Protein 6R3Z (pdb70)

Structure (mmCIF, N/CA/C/O backbone):
data_6R3Z
#
_entry.id   6R3Z
#
_cell.length_a   43.570
_cell.length_b   62.690
_cell.length_c   90.540
_cell.angle_alpha   90.00
_cell.angle_beta   90.00
_cell.angle_gamma   90.00
#
_symmetry.space_group_name_H-M   'P 21 21 21'
#
loop_
_entity.id
_entity.type
_entity.pdbx_description
1 polymer 'Probable adhesion protein'
2 non-polymer 'NICKEL (II) ION'
3 non-polymer 1,2-ETHANEDIOL
4 water water
#
loop_
_atom_site.group_PDB
_atom_site.id
_atom_site.type_symbol
_atom_site.label_atom_id
_atom_site.label_alt_id
_atom_site.label_comp_id
_atom_site.label_asy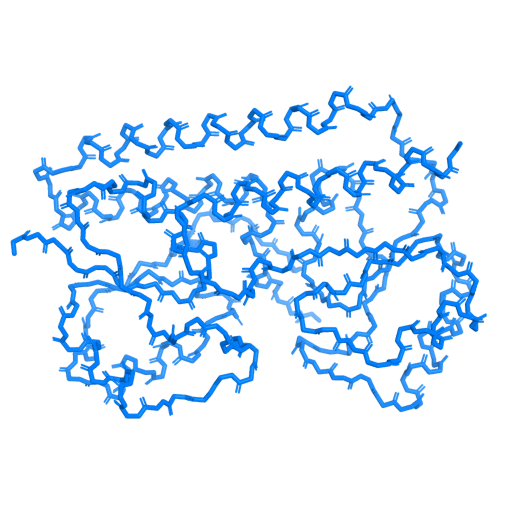m_id
_atom_site.label_entity_id
_atom_site.label_seq_id
_atom_site.pdbx_PDB_ins_code
_atom_site.Cartn_x
_atom_site.Cartn_y
_atom_site.Cartn_z
_atom_site.occupancy
_atom_site.B_iso_or_equiv
_atom_site.auth_seq_id
_atom_site.auth_comp_id
_atom_site.auth_asym_id
_atom_site.auth_atom_id
_atom_site.pdbx_PDB_model_num
ATOM 1 N N . LYS A 1 5 ? -22.766 -31.727 16.710 1.00 47.50 41 LYS A N 1
ATOM 2 C CA . LYS A 1 5 ? -24.167 -31.754 16.268 1.00 46.88 41 LYS A CA 1
ATOM 3 C C . LYS A 1 5 ? -24.673 -30.321 16.148 1.00 46.88 41 LYS A C 1
ATOM 4 O O . LYS A 1 5 ? -25.058 -29.909 15.055 1.00 48.00 41 LYS A O 1
ATOM 10 N N . ARG A 1 6 ? -24.652 -29.556 17.259 1.00 39.02 42 ARG A N 1
ATOM 11 C CA . ARG A 1 6 ? -25.032 -28.138 17.245 1.00 35.68 42 ARG A CA 1
ATOM 12 C C . ARG A 1 6 ? -23.747 -27.424 16.835 1.00 33.99 42 ARG A C 1
ATOM 13 O O . ARG A 1 6 ? -22.718 -27.600 17.504 1.00 32.61 42 ARG A O 1
ATOM 21 N N . LEU A 1 7 ? -23.780 -26.705 15.693 1.00 27.37 43 LEU A N 1
ATOM 22 C CA . LEU A 1 7 ? -22.596 -26.015 15.155 1.00 27.04 43 LEU A CA 1
ATOM 23 C C . LEU A 1 7 ? -21.951 -25.050 16.143 1.00 28.28 43 LEU A C 1
ATOM 24 O O . LEU A 1 7 ? -22.647 -24.304 16.826 1.00 27.49 43 LEU A O 1
ATOM 29 N N . ARG A 1 8 ? -20.618 -25.016 16.167 1.00 25.93 44 ARG A N 1
ATOM 30 C CA . ARG A 1 8 ? -19.870 -24.046 16.963 1.00 24.97 44 ARG A CA 1
ATOM 31 C C . ARG A 1 8 ? -19.190 -23.151 15.927 1.00 26.45 44 ARG A C 1
ATOM 32 O O . ARG A 1 8 ? -18.320 -23.612 15.182 1.00 26.92 44 ARG A O 1
ATOM 40 N N . ILE A 1 9 ? -19.651 -21.903 15.832 1.00 23.07 45 ILE A N 1
ATOM 41 C CA . ILE A 1 9 ? -19.223 -20.911 14.829 1.00 21.90 45 ILE A CA 1
ATOM 42 C C . ILE A 1 9 ? -18.339 -19.810 15.424 1.00 24.87 45 ILE A C 1
ATOM 43 O O . ILE A 1 9 ? -18.793 -19.022 16.258 1.00 25.07 45 ILE A O 1
ATOM 48 N N . GLY A 1 10 ? -17.132 -19.690 14.906 1.00 21.99 46 GLY A N 1
ATOM 49 C CA . GLY A 1 10 ? -16.235 -18.635 15.336 1.00 21.34 46 GLY A CA 1
ATOM 50 C C . GLY A 1 10 ? -16.483 -17.353 14.573 1.00 23.84 46 GLY A C 1
ATOM 51 O O . GLY A 1 10 ? -16.855 -17.384 13.398 1.00 23.92 46 GLY A O 1
ATOM 52 N N . ILE A 1 11 ? -16.336 -16.217 15.260 1.00 20.63 47 ILE A N 1
ATOM 53 C CA . ILE A 1 11 ? -16.453 -14.871 14.704 1.00 20.41 47 ILE A CA 1
ATOM 54 C C . ILE A 1 11 ? -15.225 -14.062 15.110 1.00 23.82 47 ILE A C 1
ATOM 55 O O . ILE A 1 11 ? -14.559 -14.411 16.097 1.00 23.67 47 ILE A O 1
ATOM 60 N N . THR A 1 12 ? -14.965 -12.943 14.413 1.00 21.72 48 THR A N 1
ATOM 61 C CA . THR A 1 12 ? -13.740 -12.182 14.669 1.00 23.01 48 THR A CA 1
ATOM 62 C C . THR A 1 12 ? -13.960 -10.773 15.215 1.00 27.49 48 THR A C 1
ATOM 63 O O . THR A 1 12 ? -13.136 -10.297 16.000 1.00 28.66 48 THR A O 1
ATOM 67 N N . LEU A 1 13 ? -14.964 -10.063 14.693 1.00 23.07 49 LEU A N 1
ATOM 68 C CA . LEU A 1 13 ? -15.278 -8.682 15.061 1.00 21.57 49 LEU A CA 1
ATOM 69 C C . LEU A 1 13 ? -16.725 -8.600 15.547 1.00 23.44 49 LEU A C 1
ATOM 70 O O . LEU A 1 13 ? -17.567 -9.400 15.117 1.00 23.44 49 LEU A O 1
ATOM 75 N N . HIS A 1 14 ? -17.013 -7.611 16.419 1.00 20.59 50 HIS A N 1
ATOM 76 C CA . HIS A 1 14 ? -18.346 -7.408 17.003 1.00 21.02 50 HIS A CA 1
ATOM 77 C C . HIS A 1 14 ? -19.496 -7.469 15.988 1.00 23.04 50 HIS A C 1
ATOM 78 O O . HIS A 1 14 ? -20.464 -8.185 16.256 1.00 22.90 50 HIS A O 1
ATOM 85 N N . PRO A 1 15 ? -19.424 -6.765 14.820 1.00 20.97 51 PRO A N 1
ATOM 86 C CA . PRO A 1 15 ? -20.553 -6.821 13.862 1.00 20.39 51 PRO A CA 1
ATOM 87 C C . PRO A 1 15 ? -20.861 -8.243 13.425 1.00 20.76 51 PRO A C 1
ATOM 88 O O . PRO A 1 15 ? -22.038 -8.567 13.309 1.00 19.99 51 PRO A O 1
ATOM 92 N N . TYR A 1 16 ? -19.813 -9.098 13.252 1.00 18.97 52 TYR A N 1
ATOM 93 C CA . TYR A 1 16 ? -20.021 -10.493 12.834 1.00 19.73 52 TYR A CA 1
ATOM 94 C C . TYR A 1 16 ? -20.690 -11.315 13.922 1.00 22.69 52 TYR A C 1
ATOM 95 O O . TYR A 1 16 ? -21.519 -12.160 13.594 1.00 19.47 52 TYR A O 1
ATOM 104 N N . TYR A 1 17 ? -20.409 -11.011 15.205 1.00 21.08 53 TYR A N 1
ATOM 105 C CA . TYR A 1 17 ? -21.122 -11.669 16.311 1.00 20.90 53 TYR A CA 1
ATOM 106 C C . TYR A 1 17 ? -22.630 -11.337 16.15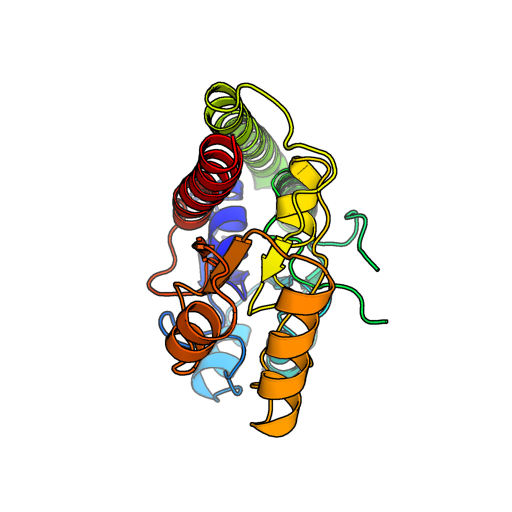2 1.00 22.77 53 TYR A C 1
ATOM 107 O O . TYR A 1 17 ? -23.482 -12.237 16.225 1.00 21.93 53 TYR A O 1
ATOM 116 N N . SER A 1 18 ? -22.953 -10.054 15.901 1.00 18.90 54 SER A N 1
ATOM 117 C CA . SER A 1 18 ? -24.353 -9.623 15.712 1.00 19.35 54 SER A CA 1
ATOM 118 C C . SER A 1 18 ? -25.013 -10.313 14.514 1.00 22.13 54 SER A C 1
ATOM 119 O O . SER A 1 18 ? -26.130 -10.840 14.650 1.00 21.61 54 SER A O 1
ATOM 122 N N . TYR A 1 19 ? -24.302 -10.390 13.369 1.00 19.49 55 TYR A N 1
ATOM 123 C CA . TYR A 1 19 ? -24.852 -11.045 12.179 1.00 19.28 55 TYR A CA 1
ATOM 124 C C . TYR A 1 19 ? -25.152 -12.511 12.492 1.00 21.86 55 TYR A C 1
ATOM 125 O O . TYR A 1 19 ? -26.275 -12.942 12.297 1.00 21.34 55 TYR A O 1
ATOM 134 N N . VAL A 1 20 ? -24.132 -13.282 12.953 1.00 19.17 56 VAL A N 1
ATOM 135 C CA . VAL A 1 20 ? -24.289 -14.728 13.159 1.00 19.42 56 VAL A CA 1
ATOM 136 C C . VAL A 1 20 ? -25.368 -15.038 14.225 1.00 24.07 56 VAL A C 1
ATOM 137 O O . VAL A 1 20 ? -26.231 -15.886 13.971 1.00 23.58 56 VAL A O 1
ATOM 141 N N . SER A 1 21 ? -25.361 -14.323 15.372 1.00 21.97 57 SER A N 1
ATOM 142 C CA . SER A 1 21 ? -26.373 -14.535 16.432 1.00 21.83 57 SER A CA 1
ATOM 143 C C . SER A 1 21 ? -27.805 -14.341 15.884 1.00 24.05 57 SER A C 1
ATOM 144 O O . SER A 1 21 ? -28.690 -15.142 16.173 1.00 24.68 57 SER A O 1
ATOM 147 N N . ASN A 1 22 ? -28.018 -13.290 15.072 1.00 20.65 58 ASN A N 1
ATOM 148 C CA . ASN A 1 22 ? -29.345 -13.041 14.488 1.00 20.97 58 ASN A CA 1
ATOM 149 C C . ASN A 1 22 ? -29.735 -14.098 13.458 1.00 24.20 58 ASN A C 1
ATOM 150 O O . ASN A 1 22 ? -30.910 -14.458 13.380 1.00 24.42 58 ASN A O 1
ATOM 155 N N . ILE A 1 23 ? -28.749 -14.631 12.716 1.00 19.51 59 ILE A N 1
ATOM 156 C CA . ILE A 1 23 ? -28.987 -15.686 11.738 1.00 19.23 59 ILE A CA 1
ATOM 157 C C . ILE A 1 23 ? -29.342 -17.034 12.441 1.00 24.07 59 ILE A C 1
ATOM 158 O O . ILE A 1 23 ? -30.278 -17.690 12.022 1.00 23.66 59 ILE A O 1
ATOM 163 N N . VAL A 1 24 ? -28.535 -17.473 13.414 1.00 21.89 60 VAL A N 1
ATOM 164 C CA . VAL A 1 24 ? -28.702 -18.805 14.020 1.00 22.10 60 VAL A CA 1
ATOM 165 C C . VAL A 1 24 ? -29.667 -18.874 15.202 1.00 26.86 60 VAL A C 1
ATOM 166 O O . VAL A 1 24 ? -30.197 -19.955 15.487 1.00 26.43 60 VAL A O 1
ATOM 170 N N . GLY A 1 25 ? -29.819 -17.766 15.931 1.00 25.28 61 GLY A N 1
ATOM 171 C CA . GLY A 1 25 ? -30.628 -17.757 17.143 1.00 25.82 61 GLY A CA 1
ATOM 172 C C . GLY A 1 25 ? -30.083 -18.778 18.133 1.00 30.12 61 GLY A C 1
ATOM 173 O O . GLY A 1 25 ? -28.866 -18.886 18.317 1.00 28.35 61 GLY A O 1
ATOM 174 N N . ASP A 1 26 ? -30.961 -19.614 18.686 1.00 28.08 62 ASP A N 1
ATOM 175 C CA . ASP A 1 26 ? -30.516 -20.644 19.628 1.00 28.14 62 ASP A CA 1
ATOM 176 C C . ASP A 1 26 ? -30.171 -21.993 18.952 1.00 29.28 62 ASP A C 1
ATOM 177 O O . ASP A 1 26 ? -29.955 -22.977 19.656 1.00 28.93 62 ASP A O 1
ATOM 182 N N . LYS A 1 27 ? -30.094 -22.040 17.596 1.00 25.19 63 LYS A N 1
ATOM 183 C CA . LYS A 1 27 ? -29.835 -23.305 16.883 1.00 25.30 63 LYS A CA 1
ATOM 184 C C . LYS A 1 27 ? -28.345 -23.668 16.774 1.00 29.10 63 LYS A C 1
ATOM 185 O O . LYS A 1 27 ? -28.007 -24.801 16.411 1.00 29.74 63 LYS A O 1
ATOM 191 N N . ALA A 1 28 ? -27.463 -22.713 17.084 1.00 24.81 64 ALA A N 1
ATOM 192 C CA . ALA A 1 28 ? -26.007 -22.902 17.017 1.00 24.56 64 ALA A CA 1
ATOM 193 C C . ALA A 1 28 ? -25.348 -22.054 18.098 1.00 27.67 64 ALA A C 1
ATOM 194 O O . ALA A 1 28 ? -26.018 -21.199 18.691 1.00 28.47 64 ALA A O 1
ATOM 196 N N . GLU A 1 29 ? -24.051 -22.282 18.361 1.00 23.02 65 GLU A N 1
ATOM 197 C CA . GLU A 1 29 ? -23.293 -21.491 19.337 1.00 22.60 65 GLU A CA 1
ATOM 198 C C . GLU A 1 29 ? -22.378 -20.500 18.570 1.00 26.28 65 GLU A C 1
ATOM 199 O O . GLU A 1 29 ? -21.741 -20.879 17.570 1.00 26.32 65 GLU A O 1
ATOM 205 N N . VAL A 1 30 ? -22.304 -19.244 19.041 1.00 21.67 66 VAL A N 1
ATOM 206 C CA . VAL A 1 30 ? -21.473 -18.209 18.399 1.00 22.63 66 VAL A CA 1
ATOM 207 C C . VAL A 1 30 ? -20.303 -17.948 19.343 1.00 27.28 66 VAL A C 1
ATOM 208 O O . VAL A 1 30 ? -20.520 -17.573 20.500 1.00 26.11 66 VAL A O 1
ATOM 212 N N . VAL A 1 31 ? -19.065 -18.165 18.857 1.00 23.25 67 VAL A N 1
ATOM 213 C CA . VAL A 1 31 ? -17.869 -18.100 19.693 1.00 23.53 67 VAL A CA 1
ATOM 214 C C . VAL A 1 31 ? -16.897 -17.021 19.221 1.00 25.96 67 VAL A C 1
ATOM 215 O O . VAL A 1 31 ? -16.261 -17.212 18.190 1.00 26.05 67 VAL A O 1
ATOM 219 N N . PRO A 1 32 ? -16.693 -15.919 19.981 1.00 25.20 68 PRO A N 1
ATOM 220 C CA . PRO A 1 32 ? -15.697 -14.916 19.563 1.00 24.42 68 PRO A CA 1
ATOM 221 C C . PRO A 1 32 ? -14.290 -15.501 19.654 1.00 28.47 68 PRO A C 1
ATOM 222 O O . PRO A 1 32 ? -13.978 -16.231 20.609 1.00 27.86 68 PRO A O 1
ATOM 226 N N . LEU A 1 33 ? -13.470 -15.222 18.632 1.00 24.55 69 LEU A N 1
ATOM 227 C CA . LEU A 1 33 ? -12.095 -15.716 18.584 1.00 25.76 69 LEU A CA 1
ATOM 228 C C . LEU A 1 33 ? -11.210 -14.965 19.549 1.00 29.49 69 LEU A C 1
ATOM 229 O O . LEU A 1 33 ? -10.199 -15.511 20.015 1.00 29.31 69 LEU A O 1
ATOM 234 N N . ILE A 1 34 ? -11.544 -13.697 19.799 1.00 26.48 70 ILE A N 1
ATOM 235 C CA . ILE A 1 34 ? -10.748 -12.855 20.707 1.00 28.13 70 ILE A CA 1
ATOM 236 C C . ILE A 1 34 ? -11.653 -12.255 21.801 1.00 32.43 70 ILE A C 1
ATOM 237 O O . ILE A 1 34 ? -12.836 -12.009 21.533 1.00 29.26 70 ILE A O 1
ATOM 242 N N . PRO A 1 35 ? -11.139 -12.024 23.029 1.00 31.72 71 PRO A N 1
ATOM 243 C CA . PRO A 1 35 ? -12.010 -11.493 24.097 1.00 31.27 71 PRO A CA 1
ATOM 244 C C . PRO A 1 35 ? -12.529 -10.081 23.824 1.00 34.11 71 PRO A C 1
ATOM 245 O O . PRO A 1 35 ? -11.956 -9.327 23.030 1.00 31.79 71 PRO A O 1
ATOM 249 N N . ALA A 1 36 ? -13.642 -9.741 24.483 1.00 32.02 72 ALA A N 1
ATOM 250 C CA . ALA A 1 36 ? -14.239 -8.418 24.418 1.00 33.29 72 ALA A CA 1
ATOM 251 C C . ALA A 1 36 ? -13.287 -7.442 25.154 1.00 38.67 72 ALA A C 1
ATOM 252 O O . ALA A 1 36 ? -12.569 -7.846 26.074 1.00 38.78 72 ALA A O 1
ATOM 254 N N . GLY A 1 37 ? -13.273 -6.192 24.725 1.00 36.29 73 GLY A N 1
ATOM 255 C CA . GLY A 1 37 ? -12.423 -5.175 25.336 1.00 36.54 73 GLY A CA 1
ATOM 256 C C . GLY A 1 37 ? -11.094 -4.963 24.635 1.00 40.80 73 GLY A C 1
ATOM 257 O O . GLY A 1 37 ? -10.485 -3.902 24.789 1.00 41.88 73 GLY A O 1
ATOM 258 N N . PHE A 1 38 ? -10.640 -5.957 23.844 1.00 35.47 74 PHE A N 1
ATOM 259 C CA . PHE A 1 38 ? -9.396 -5.840 23.084 1.00 35.31 74 PHE A CA 1
ATOM 260 C C . PHE A 1 38 ? -9.654 -5.082 21.778 1.00 35.03 74 PHE A C 1
ATOM 261 O O . PHE A 1 38 ? -10.656 -5.347 21.105 1.00 33.62 74 PHE A O 1
ATOM 269 N N . ASN A 1 39 ? -8.754 -4.143 21.428 1.00 29.60 75 ASN A N 1
ATOM 270 C CA . ASN A 1 39 ? -8.833 -3.394 20.171 1.00 27.99 75 ASN A CA 1
ATOM 271 C C . ASN A 1 39 ? -8.400 -4.360 19.069 1.00 29.40 75 ASN A C 1
ATOM 272 O O . ASN A 1 39 ? -7.267 -4.860 19.095 1.00 28.22 75 ASN A O 1
ATOM 277 N N . PRO A 1 40 ? -9.303 -4.697 18.127 1.00 26.08 76 PRO A N 1
ATOM 278 C CA . PRO A 1 40 ? -8.919 -5.644 17.059 1.00 25.16 76 PRO A CA 1
ATOM 279 C C . PRO A 1 40 ? -7.783 -5.137 16.160 1.00 29.01 76 PRO A C 1
ATOM 280 O O . PRO A 1 40 ? -7.108 -5.949 15.519 1.00 28.75 76 PRO A O 1
ATOM 284 N N . HIS A 1 41 ? -7.551 -3.804 16.134 1.00 24.71 77 HIS A N 1
ATOM 285 C CA . HIS A 1 41 ? -6.464 -3.193 15.361 1.00 24.52 77 HIS A CA 1
ATOM 286 C C . HIS A 1 41 ? -5.086 -3.501 15.963 1.00 29.86 77 HIS A C 1
ATOM 287 O O . HIS A 1 41 ? -4.099 -3.512 15.237 1.00 29.88 77 HIS A O 1
ATOM 294 N N . ALA A 1 42 ? -5.025 -3.719 17.282 1.00 27.72 78 ALA A N 1
ATOM 295 C CA . ALA A 1 42 ? -3.779 -3.957 18.010 1.00 28.75 78 ALA A CA 1
ATOM 296 C C . ALA A 1 42 ? -3.600 -5.398 18.538 1.00 32.81 78 ALA A C 1
ATOM 297 O O . ALA A 1 42 ? -2.507 -5.753 18.991 1.00 33.27 78 ALA A O 1
ATOM 299 N N . TYR A 1 43 ? -4.645 -6.224 18.453 1.00 30.01 79 TYR A N 1
ATOM 300 C CA . TYR A 1 43 ? -4.635 -7.602 18.937 1.00 30.51 79 TYR A CA 1
ATOM 301 C C . TYR A 1 43 ? -3.568 -8.480 18.302 1.00 36.78 79 TYR A C 1
ATOM 302 O O . TYR A 1 43 ? -3.486 -8.591 17.072 1.00 36.32 79 TYR A O 1
ATOM 311 N N . GLU A 1 44 ? -2.799 -9.154 19.160 1.00 36.41 80 GLU A N 1
ATOM 312 C CA . GLU A 1 44 ? -1.779 -10.115 18.762 1.00 37.19 80 GLU A CA 1
ATOM 313 C C . GLU A 1 44 ? -2.217 -11.517 19.213 1.00 40.11 80 GLU A C 1
ATOM 314 O O . GLU A 1 44 ? -2.568 -11.682 20.389 1.00 39.06 80 GLU A O 1
ATOM 320 N N . PRO A 1 45 ? -2.217 -12.533 18.303 1.00 37.04 81 PRO A N 1
ATOM 321 C CA . PRO A 1 45 ? -2.629 -13.899 18.714 1.00 36.62 81 PRO A CA 1
ATOM 322 C C . PRO A 1 45 ? -2.020 -14.410 20.028 1.00 38.32 81 PRO A C 1
ATOM 323 O O . PRO A 1 45 ? -0.812 -14.314 20.231 1.00 37.59 81 PRO A O 1
ATOM 327 N N . ARG A 1 46 ? -2.885 -14.901 20.929 1.00 34.04 82 ARG A N 1
ATOM 328 C CA . ARG A 1 46 ? -2.547 -15.496 22.227 1.00 34.05 82 ARG A CA 1
ATOM 329 C C . ARG A 1 46 ? -2.803 -16.999 22.128 1.00 34.69 82 ARG A C 1
ATOM 330 O O . ARG A 1 46 ? -3.793 -17.402 21.496 1.00 32.63 82 ARG A O 1
ATOM 338 N N . ALA A 1 47 ? -1.961 -17.823 22.800 1.00 29.84 83 ALA A N 1
ATOM 339 C CA . ALA A 1 47 ? -2.097 -19.286 22.815 1.00 29.34 83 ALA A CA 1
ATOM 340 C C . ALA A 1 47 ? -3.506 -19.701 23.271 1.00 32.28 83 ALA A C 1
ATOM 341 O O . ALA A 1 47 ? -4.111 -20.570 22.651 1.00 30.13 83 ALA A O 1
ATOM 343 N N . GLU A 1 48 ? -4.059 -18.998 24.292 1.00 29.86 84 GLU A N 1
ATOM 344 C CA . GLU A 1 48 ? -5.377 -19.241 24.884 1.00 30.27 84 GLU A CA 1
ATOM 345 C C . GLU A 1 48 ? -6.487 -19.151 23.815 1.00 33.01 84 GLU A C 1
ATOM 346 O O . GLU A 1 48 ? -7.424 -19.967 23.798 1.00 34.52 84 GLU A O 1
ATOM 352 N N . ASP A 1 49 ? -6.353 -18.181 22.908 1.00 28.32 85 ASP A N 1
ATOM 353 C CA . ASP A 1 49 ? -7.340 -17.944 21.848 1.00 26.93 85 ASP A CA 1
ATOM 354 C C . ASP A 1 49 ? -7.188 -18.901 20.679 1.00 30.55 85 ASP A C 1
ATOM 355 O O . ASP A 1 49 ? -8.193 -19.365 20.139 1.00 29.24 85 ASP A O 1
ATOM 360 N N . ILE A 1 50 ? -5.938 -19.243 20.320 1.00 28.63 86 ILE A N 1
ATOM 361 C CA . ILE A 1 50 ? -5.650 -20.218 19.264 1.00 28.34 86 ILE A CA 1
ATOM 362 C C . ILE A 1 50 ? -6.208 -21.592 19.669 1.00 32.30 86 ILE A C 1
ATOM 363 O O . ILE A 1 50 ? -6.795 -22.283 18.828 1.00 31.01 86 ILE A O 1
ATOM 368 N N . LYS A 1 51 ? -6.076 -21.953 20.973 1.00 30.71 87 LYS A N 1
ATOM 369 C CA . LYS A 1 51 ? -6.573 -23.227 21.519 1.00 31.34 87 LYS A CA 1
ATOM 370 C C . LYS A 1 51 ? -8.071 -23.395 21.246 1.00 33.75 87 LYS A C 1
ATOM 371 O O . LYS A 1 51 ? -8.494 -24.489 20.883 1.00 33.65 87 LYS A O 1
ATOM 377 N N . ARG A 1 52 ? -8.848 -22.301 21.392 1.00 30.80 88 ARG A N 1
ATOM 378 C CA . ARG A 1 52 ? -10.313 -22.264 21.216 1.00 30.78 88 ARG A CA 1
ATOM 379 C C . ARG A 1 52 ? -10.802 -22.707 19.840 1.00 33.14 88 ARG A C 1
ATOM 380 O O . ARG A 1 52 ? -11.887 -23.291 19.731 1.00 33.02 88 ARG A O 1
ATOM 388 N N . ILE A 1 53 ? -10.002 -22.437 18.795 1.00 29.37 89 ILE A N 1
ATOM 389 C CA . ILE A 1 53 ? -10.326 -22.792 17.405 1.00 28.33 89 ILE A CA 1
ATOM 390 C C . ILE A 1 53 ? -10.528 -24.316 17.252 1.00 32.99 89 ILE A C 1
ATOM 391 O O . ILE A 1 53 ? -11.425 -24.736 16.522 1.00 33.20 89 ILE A O 1
ATOM 396 N N . GLY A 1 54 ? -9.755 -25.108 17.998 1.00 31.33 90 GLY A N 1
ATOM 397 C CA . GLY A 1 54 ? -9.868 -26.566 18.012 1.00 31.89 90 GLY A CA 1
ATOM 398 C C . GLY A 1 54 ? -11.233 -27.115 18.403 1.00 34.94 90 GLY A C 1
ATOM 399 O O . GLY A 1 54 ? -11.531 -28.265 18.088 1.00 35.37 90 GLY A O 1
ATOM 400 N N . THR A 1 55 ? -12.093 -26.290 19.056 1.00 29.81 91 THR A N 1
ATOM 401 C CA . THR A 1 55 ? -13.439 -26.697 19.485 1.00 29.13 91 THR A CA 1
ATOM 402 C C . THR A 1 55 ? -14.546 -26.217 18.500 1.00 32.09 91 THR A C 1
ATOM 403 O O . THR A 1 55 ? -15.732 -26.485 18.725 1.00 29.97 91 THR A O 1
ATOM 407 N N . LEU A 1 56 ? -14.155 -25.521 17.422 1.00 28.05 92 LEU A N 1
ATOM 408 C CA . LEU A 1 56 ? -15.091 -24.955 16.438 1.00 27.58 92 LEU A CA 1
ATOM 409 C C . LEU A 1 56 ? -15.316 -25.823 15.213 1.00 31.32 92 LEU A C 1
ATOM 410 O O . LEU A 1 56 ? -14.488 -26.677 14.901 1.00 32.10 92 LEU A O 1
ATOM 415 N N . ASP A 1 57 ? -16.443 -25.579 14.503 1.00 27.02 93 ASP A N 1
ATOM 416 C CA . ASP A 1 57 ? -16.799 -26.279 13.273 1.00 26.14 93 ASP A CA 1
ATOM 417 C C . ASP A 1 57 ? -16.572 -25.427 12.035 1.00 27.13 93 ASP A C 1
ATOM 418 O O . ASP A 1 57 ? -16.500 -25.966 10.929 1.00 26.06 93 ASP A O 1
ATOM 423 N N . VAL A 1 58 ? -16.572 -24.098 12.207 1.00 24.31 94 VAL A N 1
ATOM 424 C CA . VAL A 1 58 ? -16.451 -23.119 11.123 1.00 24.02 94 VAL A CA 1
ATOM 425 C C . VAL A 1 58 ? -16.078 -21.761 11.689 1.00 26.99 94 VAL A C 1
ATOM 426 O O . VAL A 1 58 ? -16.469 -21.441 12.823 1.00 27.63 94 VAL A O 1
ATOM 430 N N . VAL A 1 59 ? -15.333 -20.958 10.903 1.00 21.63 95 VAL A N 1
ATOM 431 C CA . VAL A 1 59 ? -15.012 -19.584 11.293 1.00 21.76 95 VAL A CA 1
ATOM 432 C C . VAL A 1 59 ? -15.538 -18.638 10.199 1.00 23.28 95 VAL A C 1
ATOM 433 O O . VAL A 1 59 ? -15.224 -18.828 9.028 1.00 23.19 95 VAL A O 1
ATOM 437 N N . VAL A 1 60 ? -16.309 -17.619 10.598 1.00 20.29 96 VAL A N 1
ATOM 438 C CA . VAL A 1 60 ? -16.805 -16.570 9.717 1.00 19.67 96 VAL A CA 1
ATOM 439 C C . VAL A 1 60 ? -15.729 -15.471 9.702 1.00 25.94 96 VAL A C 1
ATOM 440 O O . VAL A 1 60 ? -15.290 -15.017 10.769 1.00 25.57 96 VAL A O 1
ATOM 444 N N . LEU A 1 61 ? -15.309 -15.064 8.495 1.00 23.54 97 LEU A N 1
ATOM 445 C CA . LEU A 1 61 ? -14.269 -14.046 8.320 1.00 23.56 97 LEU A CA 1
ATOM 446 C C . LEU A 1 61 ? -14.734 -12.836 7.527 1.00 25.55 97 LEU A C 1
ATOM 447 O O . LEU A 1 61 ? -15.490 -12.957 6.560 1.00 23.24 97 LEU A O 1
ATOM 452 N N . ASN A 1 62 ? -14.211 -11.662 7.903 1.00 22.87 98 ASN A N 1
ATOM 453 C CA . ASN A 1 62 ? -14.380 -10.430 7.158 1.00 23.13 98 ASN A CA 1
ATOM 454 C C . ASN A 1 62 ? -13.556 -10.700 5.866 1.00 25.44 98 ASN A C 1
ATOM 455 O O . ASN A 1 62 ? -14.045 -10.474 4.751 1.00 25.13 98 ASN A O 1
ATOM 460 N N . GLY A 1 63 ? -12.342 -11.230 6.053 1.00 23.10 99 GLY A N 1
ATOM 461 C CA . GLY A 1 63 ? -11.446 -11.678 4.978 1.00 24.13 99 GLY A CA 1
ATOM 462 C C . GLY A 1 63 ? -11.035 -10.689 3.909 1.00 28.45 99 GLY A C 1
ATOM 463 O O . GLY A 1 63 ? -10.480 -11.096 2.874 1.00 30.63 99 GLY A O 1
ATOM 464 N N . VAL A 1 64 ? -11.282 -9.390 4.131 1.00 23.65 100 VAL A N 1
ATOM 465 C CA . VAL A 1 64 ? -10.921 -8.351 3.151 1.00 23.98 100 VAL A CA 1
ATOM 466 C C . VAL A 1 64 ? -9.959 -7.303 3.742 1.00 28.42 100 VAL A C 1
ATOM 467 O O . VAL A 1 64 ? -9.716 -6.261 3.129 1.00 27.84 100 VAL A O 1
ATOM 471 N N . GLY A 1 65 ? -9.401 -7.610 4.902 1.00 25.79 101 GLY A N 1
ATOM 472 C CA . GLY A 1 65 ? -8.401 -6.746 5.525 1.00 25.77 101 GLY A CA 1
ATOM 473 C C . GLY A 1 65 ? -8.633 -6.389 6.978 1.00 27.34 101 GLY A C 1
ATOM 474 O O . GLY A 1 65 ? -7.751 -5.766 7.591 1.00 27.76 101 GLY A O 1
ATOM 475 N N . HIS A 1 66 ? -9.813 -6.735 7.549 1.00 20.91 102 HIS A N 1
ATOM 476 C CA . HIS A 1 66 ? -10.043 -6.382 8.955 1.00 19.56 102 HIS A CA 1
ATOM 477 C C . HIS A 1 66 ? -9.865 -7.535 9.950 1.00 23.41 102 HIS A C 1
ATOM 478 O O . HIS A 1 66 ? -10.043 -7.329 11.152 1.00 23.74 102 HIS A O 1
ATOM 485 N N . ASP A 1 67 ? -9.485 -8.722 9.491 1.00 20.86 103 ASP A N 1
ATOM 486 C CA . ASP A 1 67 ? -9.237 -9.799 10.446 1.00 20.73 103 ASP A CA 1
ATOM 487 C C . ASP A 1 67 ? -8.128 -10.746 9.963 1.00 25.98 103 ASP A C 1
ATOM 488 O O . ASP A 1 67 ? -8.258 -11.973 10.056 1.00 25.57 103 ASP A O 1
ATOM 493 N N . ASP A 1 68 ? -6.987 -10.167 9.529 1.00 24.36 104 ASP A N 1
ATOM 494 C CA . ASP A 1 68 ? -5.824 -10.963 9.116 1.00 25.30 104 ASP A CA 1
ATOM 495 C C . ASP A 1 68 ? -5.338 -11.842 10.275 1.00 28.08 104 ASP A C 1
ATOM 496 O O . ASP A 1 68 ? -4.945 -12.984 10.040 1.00 27.20 104 ASP A O 1
ATOM 501 N N . PHE A 1 69 ? -5.426 -11.329 11.531 1.00 24.68 105 PHE A N 1
ATOM 502 C CA . PHE A 1 69 ? -5.044 -12.068 12.740 1.00 25.16 105 PHE A CA 1
ATOM 503 C C . PHE A 1 69 ? -5.726 -13.429 12.802 1.00 29.09 105 PHE A C 1
ATOM 504 O O . PHE A 1 69 ? -5.094 -14.407 13.212 1.00 29.23 105 PHE A O 1
ATOM 512 N N . ALA A 1 70 ? -7.004 -13.501 12.366 1.00 25.83 106 ALA A N 1
ATOM 513 C CA . ALA A 1 70 ? -7.789 -14.737 12.435 1.00 26.18 106 ALA A CA 1
ATOM 514 C C . ALA A 1 70 ? -7.235 -15.856 11.538 1.00 28.98 106 ALA A C 1
ATOM 515 O O . ALA A 1 70 ? -7.172 -17.000 11.984 1.00 27.76 106 ALA A O 1
ATOM 517 N N . GLU A 1 71 ? -6.768 -15.522 10.323 1.00 26.61 107 GLU A N 1
ATOM 518 C CA . GLU A 1 71 ? -6.139 -16.495 9.412 1.00 27.64 107 GLU A CA 1
ATOM 519 C C . GLU A 1 71 ? -4.852 -17.056 10.021 1.00 32.26 107 GLU A C 1
ATOM 520 O O . GLU A 1 71 ? -4.576 -18.246 9.868 1.00 30.69 107 GLU A O 1
ATOM 526 N N . ARG A 1 72 ? -4.063 -16.192 10.709 1.00 29.47 108 ARG A N 1
ATOM 527 C CA . ARG A 1 72 ? -2.818 -16.608 11.361 1.00 28.80 108 ARG A CA 1
ATOM 528 C C . ARG A 1 72 ? -3.141 -17.542 12.540 1.00 30.31 108 ARG A C 1
ATOM 529 O O . ARG A 1 72 ? -2.493 -18.583 12.701 1.00 29.18 108 ARG A O 1
ATOM 537 N N . MET A 1 73 ? -4.187 -17.199 13.322 1.00 25.81 109 MET A N 1
ATOM 538 C CA . MET A 1 73 ? -4.636 -18.017 14.452 1.00 25.61 109 MET A CA 1
ATOM 539 C C . MET A 1 73 ? -5.062 -19.405 13.968 1.00 27.99 109 MET A C 1
ATOM 540 O O . MET A 1 73 ? -4.688 -20.397 14.595 1.00 28.57 109 MET A O 1
ATOM 545 N N . ILE A 1 74 ? -5.848 -19.475 12.851 1.00 24.16 110 ILE A N 1
ATOM 546 C CA . ILE A 1 74 ? -6.313 -20.749 12.271 1.00 24.57 110 ILE A CA 1
ATOM 547 C C . ILE A 1 74 ? -5.107 -21.610 11.826 1.00 29.97 110 ILE A C 1
ATOM 548 O O . ILE A 1 74 ? -5.073 -22.819 12.096 1.00 29.36 110 ILE A O 1
ATOM 553 N N . ALA A 1 75 ? -4.119 -20.970 11.166 1.00 27.19 111 ALA A N 1
ATOM 554 C CA . ALA A 1 75 ? -2.909 -21.641 10.672 1.00 28.54 111 ALA A CA 1
ATOM 555 C C . ALA A 1 75 ? -2.087 -22.276 11.808 1.00 32.62 111 ALA A C 1
ATOM 556 O O . ALA A 1 75 ? -1.474 -23.333 11.607 1.00 33.18 111 ALA A O 1
ATOM 558 N N . SER A 1 76 ? -2.110 -21.640 13.000 1.00 29.18 112 SER A N 1
ATOM 559 C CA . SER A 1 76 ? -1.391 -22.045 14.222 1.00 30.28 112 SER A CA 1
ATOM 560 C C . SER A 1 76 ? -2.183 -23.010 15.120 1.00 34.07 112 SER A C 1
ATOM 561 O O . SER A 1 76 ? -1.637 -23.520 16.102 1.00 33.49 112 SER A O 1
ATOM 564 N N . SER A 1 77 ? -3.468 -23.248 14.794 1.00 30.54 113 SER A N 1
ATOM 565 C CA . SER A 1 77 ? -4.359 -24.083 15.599 1.00 30.06 113 SER A CA 1
ATOM 566 C C . SER A 1 77 ? -4.274 -25.573 15.284 1.00 34.38 113 SER A C 1
ATOM 567 O O . SER A 1 77 ? -3.566 -25.982 14.371 1.00 33.77 113 SER A O 1
ATOM 570 N N . GLU A 1 78 ? -5.103 -26.358 15.994 1.00 33.09 114 GLU A N 1
ATOM 571 C CA . GLU A 1 78 ? -5.258 -27.802 15.849 1.00 33.59 114 GLU A CA 1
ATOM 572 C C . GLU A 1 78 ? -6.103 -28.122 14.608 1.00 36.51 114 GLU A C 1
ATOM 573 O O . GLU A 1 78 ? -6.080 -29.266 14.138 1.00 36.49 114 GLU A O 1
ATOM 579 N N . LYS A 1 79 ? -6.829 -27.103 14.065 1.00 30.97 115 LYS A N 1
ATOM 580 C CA . LYS A 1 79 ? -7.688 -27.255 12.885 1.00 29.64 115 LYS A CA 1
ATOM 581 C C . LYS A 1 79 ? -7.311 -26.252 11.785 1.00 32.09 115 LYS A C 1
ATOM 582 O O . LYS A 1 79 ? -8.135 -25.394 11.458 1.00 30.94 115 LYS A O 1
ATOM 588 N N . PRO A 1 80 ? -6.107 -26.346 11.160 1.00 29.62 116 PRO A N 1
ATOM 589 C CA . PRO A 1 80 ? -5.768 -25.379 10.103 1.00 28.72 116 PRO A CA 1
ATOM 590 C C . PRO A 1 80 ? -6.659 -25.482 8.874 1.00 31.75 116 PRO A C 1
ATOM 591 O O . PRO A 1 80 ? -6.729 -24.525 8.116 1.00 30.74 116 PRO A O 1
ATOM 595 N N . GLY A 1 81 ? -7.310 -26.637 8.687 1.00 29.28 117 GLY A N 1
ATOM 596 C CA . GLY A 1 81 ? -8.200 -26.870 7.554 1.00 28.75 117 GLY A CA 1
ATOM 597 C C . GLY A 1 81 ? -9.667 -26.646 7.876 1.00 31.47 117 GLY A C 1
ATOM 598 O O . GLY A 1 81 ? -10.539 -27.066 7.107 1.00 31.15 117 GLY A O 1
ATOM 599 N N . ILE A 1 82 ? -9.955 -25.974 9.011 1.00 27.06 118 ILE A N 1
ATOM 600 C CA . ILE A 1 82 ? -11.320 -25.680 9.444 1.00 25.82 118 ILE A CA 1
ATOM 601 C C . ILE A 1 82 ? -12.092 -24.916 8.335 1.00 28.43 118 ILE A C 1
ATOM 602 O O . ILE A 1 82 ? -11.527 -24.000 7.729 1.00 26.03 118 ILE A O 1
ATOM 607 N N . PRO A 1 83 ? -13.376 -25.256 8.060 1.00 25.65 119 PRO A N 1
ATOM 608 C CA . PRO A 1 83 ? -14.132 -24.472 7.071 1.00 26.23 119 PRO A CA 1
ATOM 609 C C . PRO A 1 83 ? -14.174 -22.977 7.436 1.00 26.79 119 PRO A C 1
ATOM 610 O O . PRO A 1 83 ? -14.260 -22.596 8.610 1.00 22.83 119 PRO A O 1
ATOM 614 N N . VAL A 1 84 ? -14.066 -22.132 6.412 1.00 25.61 120 VAL A N 1
ATOM 615 C CA . VAL A 1 84 ? -14.058 -20.694 6.594 1.00 24.81 120 VAL A CA 1
ATOM 616 C C . VAL A 1 84 ? -15.112 -20.076 5.685 1.00 27.74 120 VAL A C 1
ATOM 617 O O . VAL A 1 84 ? -15.195 -20.409 4.491 1.00 28.35 120 VAL A O 1
ATOM 621 N N . ILE A 1 85 ? -15.936 -19.208 6.267 1.00 21.50 121 ILE A N 1
ATOM 622 C CA . ILE A 1 85 ? -16.942 -18.478 5.496 1.00 21.40 121 ILE A CA 1
ATOM 623 C C . ILE A 1 85 ? -16.406 -17.094 5.191 1.00 24.83 121 ILE A C 1
ATOM 624 O O . ILE A 1 85 ? -16.171 -16.292 6.113 1.00 24.32 121 ILE A O 1
ATOM 629 N N . GLU A 1 86 ? -16.198 -16.821 3.903 1.00 23.47 122 GLU A N 1
ATOM 630 C CA . GLU A 1 86 ? -15.743 -15.501 3.435 1.00 23.23 122 GLU A CA 1
ATOM 631 C C . GLU A 1 86 ? -17.023 -14.637 3.316 1.00 25.90 122 GLU A C 1
ATOM 632 O O . GLU A 1 86 ? -17.752 -14.701 2.314 1.00 24.86 122 GLU A O 1
ATOM 638 N N . ALA A 1 87 ? -17.340 -13.884 4.393 1.00 22.74 123 ALA A N 1
ATOM 639 C CA . ALA A 1 87 ? -18.588 -13.104 4.468 1.00 22.49 123 ALA A CA 1
ATOM 640 C C . ALA A 1 87 ? -18.787 -12.107 3.321 1.00 25.12 123 ALA A C 1
ATOM 641 O O . ALA A 1 87 ? -19.928 -11.790 2.965 1.00 25.02 123 ALA A O 1
ATOM 643 N N . ASN A 1 88 ? -17.679 -11.570 2.796 1.00 22.79 124 ASN A N 1
ATOM 644 C CA . ASN A 1 88 ? -17.702 -10.521 1.778 1.00 23.53 124 ASN A CA 1
ATOM 645 C C . ASN A 1 88 ? -17.663 -11.028 0.341 1.00 29.35 124 ASN A C 1
ATOM 646 O O . ASN A 1 88 ? -17.521 -10.214 -0.578 1.00 27.80 124 ASN A O 1
ATOM 651 N N . ALA A 1 89 ? -17.811 -12.354 0.139 1.00 28.21 125 ALA A N 1
ATOM 652 C CA . ALA A 1 89 ? -17.735 -12.977 -1.200 1.00 29.47 125 ALA A CA 1
ATOM 653 C C . ALA A 1 89 ? -18.573 -12.281 -2.281 1.00 36.00 125 ALA A C 1
ATOM 654 O O . ALA A 1 89 ? -18.134 -12.229 -3.433 1.00 37.88 125 ALA A O 1
ATOM 656 N N . LYS A 1 90 ? -19.754 -11.723 -1.916 1.00 31.29 126 LYS A N 1
ATOM 657 C CA . LYS A 1 90 ? -20.662 -11.068 -2.885 1.00 32.08 126 LYS A CA 1
ATOM 658 C C . LYS A 1 90 ? -20.763 -9.522 -2.759 1.00 37.07 126 LYS A C 1
ATOM 659 O O . LYS A 1 90 ? -21.583 -8.905 -3.450 1.00 37.30 126 LYS A O 1
ATOM 665 N N . VAL A 1 91 ? -19.924 -8.903 -1.902 1.00 33.27 127 VAL A N 1
ATOM 666 C CA . VAL A 1 91 ? -19.943 -7.463 -1.619 1.00 33.81 127 VAL A CA 1
ATOM 667 C C . VAL A 1 91 ? -19.090 -6.592 -2.583 1.00 43.32 127 VAL A C 1
ATOM 668 O O . VAL A 1 91 ? -17.875 -6.818 -2.674 1.00 42.98 127 VAL A O 1
ATOM 672 N N . PRO A 1 92 ? -19.680 -5.503 -3.171 1.00 42.64 128 PRO A N 1
ATOM 673 C CA . PRO A 1 92 ? -18.874 -4.556 -3.971 1.00 43.42 128 PRO A CA 1
ATOM 674 C C . PRO A 1 92 ? -17.993 -3.710 -3.046 1.00 48.80 128 PRO A C 1
ATOM 675 O O . PRO A 1 92 ? -18.484 -3.115 -2.075 1.00 48.09 128 PRO A O 1
ATOM 679 N N . LEU A 1 93 ? -16.684 -3.678 -3.324 1.00 47.94 129 LEU A N 1
ATOM 680 C CA . LEU A 1 93 ? -15.730 -2.946 -2.483 1.00 48.44 129 LEU A CA 1
ATOM 681 C C . LEU A 1 93 ? -15.325 -1.573 -3.063 1.00 54.42 129 LEU A C 1
ATOM 682 O O . LEU A 1 93 ? -15.818 -1.167 -4.120 1.00 53.10 129 LEU A O 1
ATOM 687 N N . LEU A 1 94 ? -14.430 -0.862 -2.347 1.00 52.96 130 LEU A N 1
ATOM 688 C CA . LEU A 1 94 ? -13.843 0.432 -2.736 1.00 54.01 130 LEU A CA 1
ATOM 689 C C . LEU A 1 94 ? -12.503 0.599 -1.988 1.00 58.80 130 LEU A C 1
ATOM 690 O O . LEU A 1 94 ? -12.447 0.173 -0.854 1.00 57.13 130 LEU A O 1
ATOM 695 N N . ALA A 1 95 ? -11.413 1.144 -2.585 1.00 55.61 131 ALA A N 1
ATOM 696 C CA . ALA A 1 95 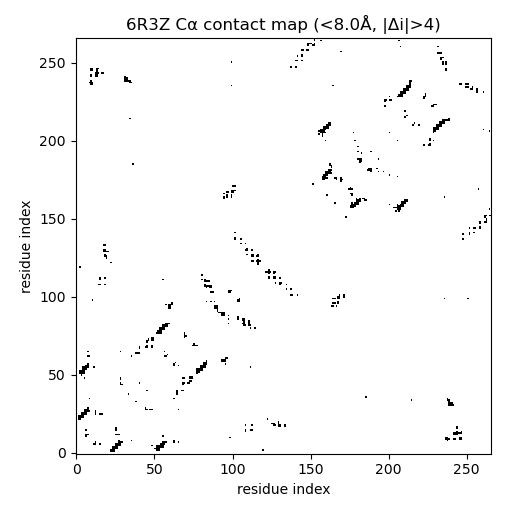? -11.296 1.671 -3.945 1.00 94.59 131 ALA A CA 1
ATOM 697 C C . ALA A 1 95 ? -10.810 0.581 -4.898 1.00 113.10 131 ALA A C 1
ATOM 698 O O . ALA A 1 95 ? -11.431 -0.476 -4.998 1.00 72.11 131 ALA A O 1
ATOM 700 N N . LYS A 1 106 ? -3.951 3.491 -2.684 1.00 55.48 142 LYS A N 1
ATOM 701 C CA . LYS A 1 106 ? -4.836 2.510 -3.306 1.00 54.80 142 LYS A CA 1
ATOM 702 C C . LYS A 1 106 ? -4.849 1.198 -2.512 1.00 55.68 142 LYS A C 1
ATOM 703 O O . LYS A 1 106 ? -4.001 0.323 -2.713 1.00 56.77 142 LYS A O 1
ATOM 709 N N . VAL A 1 107 ? -5.787 1.096 -1.562 1.00 47.83 143 VAL A N 1
ATOM 710 C CA . VAL A 1 107 ? -5.961 -0.071 -0.692 1.00 45.03 143 VAL A CA 1
ATOM 711 C C . VAL A 1 107 ? -7.474 -0.318 -0.613 1.00 41.45 143 VAL A C 1
ATOM 712 O O . VAL A 1 107 ? -8.233 0.650 -0.493 1.00 40.63 143 VAL A O 1
ATOM 716 N N . VAL A 1 108 ? -7.921 -1.583 -0.736 1.00 33.03 144 VAL A N 1
ATOM 717 C CA . VAL A 1 108 ? -9.358 -1.893 -0.621 1.00 31.38 144 VAL A CA 1
ATOM 718 C C . VAL A 1 108 ? -9.772 -1.613 0.842 1.00 30.82 144 VAL A C 1
ATOM 719 O O . VAL A 1 108 ? -9.094 -2.061 1.776 1.00 29.29 144 VAL A O 1
ATOM 723 N N . ASN A 1 109 ? -10.852 -0.839 1.030 1.00 25.71 145 ASN A N 1
ATOM 724 C CA . ASN A 1 109 ? -11.331 -0.494 2.360 1.00 23.77 145 ASN A CA 1
ATOM 725 C C . ASN A 1 109 ? -12.017 -1.740 2.985 1.00 25.85 145 ASN A C 1
ATOM 726 O O . ASN A 1 109 ? -13.016 -2.223 2.459 1.00 24.94 145 ASN A O 1
ATOM 731 N N . PRO A 1 110 ? -11.503 -2.260 4.111 1.00 23.54 146 PRO A N 1
ATOM 732 C CA . PRO A 1 110 ? -12.091 -3.488 4.680 1.00 23.37 146 PRO A CA 1
ATOM 733 C C . PRO A 1 110 ? -13.322 -3.295 5.577 1.00 24.43 146 PRO A C 1
ATOM 734 O O . PRO A 1 110 ? -13.841 -4.294 6.088 1.00 25.01 146 PRO A O 1
ATOM 738 N N . HIS A 1 111 ? -13.755 -2.039 5.822 1.00 20.62 147 HIS A N 1
ATOM 739 C CA . HIS A 1 111 ? -14.879 -1.724 6.733 1.00 19.94 147 HIS A CA 1
ATOM 740 C C . HIS A 1 111 ? -16.271 -1.888 6.108 1.00 22.36 147 HIS A C 1
ATOM 741 O O . HIS A 1 111 ? -17.148 -1.037 6.305 1.00 22.48 147 HIS A O 1
ATOM 748 N N . THR A 1 112 ? -16.470 -2.989 5.353 1.00 20.12 148 THR A N 1
ATOM 749 C CA . THR A 1 112 ? -17.748 -3.286 4.666 1.00 20.06 148 THR A CA 1
ATOM 750 C C . THR A 1 112 ? -18.903 -3.426 5.671 1.00 23.10 148 THR A C 1
ATOM 751 O O . THR A 1 112 ? -20.062 -3.113 5.334 1.00 23.12 148 THR A O 1
ATOM 755 N N . PHE A 1 113 ? -18.582 -3.873 6.922 1.00 20.53 149 PHE A N 1
ATOM 756 C CA . PHE A 1 113 ? -19.598 -4.030 7.983 1.00 20.06 149 PHE A CA 1
ATOM 757 C C . PHE A 1 113 ? -20.218 -2.691 8.412 1.00 25.41 149 PHE A C 1
ATOM 758 O O . PHE A 1 113 ? -21.274 -2.695 9.033 1.00 25.88 149 PHE A O 1
ATOM 766 N N . LEU A 1 114 ? -19.590 -1.553 8.079 1.00 23.47 150 LEU A N 1
ATOM 767 C CA . LEU A 1 114 ? -20.179 -0.260 8.433 1.00 24.80 150 LEU A CA 1
ATOM 768 C C . LEU A 1 114 ? -20.985 0.308 7.258 1.00 32.06 150 LEU A C 1
ATOM 769 O O . LEU A 1 114 ? -20.775 1.427 6.827 1.00 35.04 150 LEU A O 1
ATOM 774 N N . SER A 1 115 ? -21.860 -0.516 6.706 1.00 27.62 151 SER A N 1
ATOM 775 C CA . SER A 1 115 ? -22.751 -0.191 5.593 1.00 25.97 151 SER A CA 1
ATOM 776 C C . SER A 1 115 ? -23.966 -1.063 5.789 1.00 28.06 151 SER A C 1
ATOM 777 O O . SER A 1 115 ? -23.814 -2.263 6.044 1.00 26.82 151 SER A O 1
ATOM 780 N N . ILE A 1 116 ? -25.164 -0.484 5.646 1.00 23.93 152 ILE A N 1
ATOM 781 C CA . ILE A 1 116 ? -26.388 -1.269 5.793 1.00 23.30 152 ILE A CA 1
ATOM 782 C C . ILE A 1 116 ? -26.507 -2.247 4.615 1.00 26.80 152 ILE A C 1
ATOM 783 O O . ILE A 1 116 ? -26.782 -3.431 4.835 1.00 24.46 152 ILE A O 1
ATOM 788 N N . SER A 1 117 ? -26.334 -1.746 3.364 1.00 23.96 153 SER A N 1
ATOM 789 C CA . SER A 1 117 ? -26.441 -2.595 2.166 1.00 24.16 153 SER A CA 1
ATOM 790 C C . SER A 1 117 ? -25.395 -3.725 2.153 1.00 25.80 153 SER A C 1
ATOM 791 O O . SER A 1 117 ? -25.757 -4.870 1.887 1.00 24.75 153 SER A O 1
ATOM 794 N N . ALA A 1 118 ? -24.115 -3.424 2.495 1.00 22.14 154 ALA A N 1
ATOM 795 C CA . ALA A 1 118 ? -23.083 -4.467 2.523 1.00 22.53 154 ALA A CA 1
ATOM 796 C C . ALA A 1 118 ? -23.350 -5.462 3.699 1.00 23.90 154 ALA A C 1
ATOM 797 O O . ALA A 1 118 ? -23.085 -6.646 3.538 1.00 23.73 154 ALA A O 1
ATOM 799 N N . SER A 1 119 ? -23.875 -4.986 4.849 1.00 21.37 155 SER A N 1
ATOM 800 C CA . SER A 1 119 ? -24.214 -5.867 5.991 1.00 21.49 155 SER A CA 1
ATOM 801 C C . SER A 1 119 ? -25.295 -6.871 5.566 1.00 23.94 155 SER A C 1
ATOM 802 O O . SER A 1 119 ? -25.176 -8.055 5.866 1.00 21.44 155 SER A O 1
ATOM 805 N N . ILE A 1 120 ? -26.326 -6.408 4.823 1.00 21.03 156 ILE A N 1
ATOM 806 C CA . ILE A 1 120 ? -27.393 -7.285 4.344 1.00 20.60 156 ILE A CA 1
ATOM 807 C C . ILE A 1 120 ? -26.781 -8.389 3.448 1.00 23.65 156 ILE A C 1
ATOM 808 O O . ILE A 1 120 ? -27.103 -9.570 3.622 1.00 22.30 156 ILE A O 1
ATOM 813 N N . THR A 1 121 ? -25.887 -7.997 2.513 1.00 22.12 157 THR A N 1
ATOM 814 C CA . THR A 1 121 ? -25.217 -8.925 1.595 1.00 21.27 157 THR A CA 1
ATOM 815 C C . THR A 1 121 ? -24.397 -9.967 2.392 1.00 24.19 157 THR A C 1
ATOM 816 O O . THR A 1 121 ? -24.484 -11.163 2.112 1.00 22.84 157 THR A O 1
ATOM 820 N N . GLN A 1 122 ? -23.641 -9.510 3.389 1.00 20.20 158 GLN A N 1
ATOM 821 C CA . GLN A 1 122 ? -22.826 -10.404 4.240 1.00 20.12 158 GLN A CA 1
ATOM 822 C C . GLN A 1 122 ? -23.720 -11.360 5.034 1.00 22.21 158 GLN A C 1
ATOM 823 O O . GLN A 1 122 ? -23.437 -12.557 5.082 1.00 21.77 158 GLN A O 1
ATOM 829 N N . VAL A 1 123 ? -24.816 -10.836 5.611 1.00 19.38 159 VAL A N 1
ATOM 830 C CA . VAL A 1 123 ? -25.771 -11.632 6.395 1.00 19.73 159 VAL A CA 1
ATOM 831 C C . VAL A 1 123 ? -26.345 -12.753 5.508 1.00 24.28 159 VAL A C 1
ATOM 832 O O . VAL A 1 123 ? -26.356 -13.918 5.934 1.00 23.50 159 VAL A O 1
ATOM 836 N N . ASN A 1 124 ? -26.761 -12.409 4.267 1.00 22.53 160 ASN A N 1
ATOM 837 C CA . ASN A 1 124 ? -27.324 -13.396 3.340 1.00 23.66 160 ASN A CA 1
ATOM 838 C C . ASN A 1 124 ? -26.302 -14.460 2.934 1.00 25.78 160 ASN A C 1
ATOM 839 O O . ASN A 1 124 ? -26.638 -15.645 2.899 1.00 25.02 160 ASN A O 1
ATOM 844 N N . THR A 1 125 ? -25.038 -14.052 2.729 1.00 21.45 161 THR A N 1
ATOM 845 C CA . THR A 1 125 ? -23.951 -14.976 2.370 1.00 22.13 161 THR A CA 1
ATOM 846 C C . THR A 1 125 ? -23.669 -15.931 3.528 1.00 24.35 161 THR A C 1
ATOM 847 O O . THR A 1 125 ? -23.579 -17.150 3.318 1.00 23.51 161 THR A O 1
ATOM 851 N N . ILE A 1 126 ? -23.550 -15.372 4.761 1.00 19.96 162 ILE A N 1
ATOM 852 C CA . ILE A 1 126 ? -23.312 -16.189 5.947 1.00 19.04 162 ILE A CA 1
ATOM 853 C C . ILE A 1 126 ? -24.437 -17.236 6.123 1.00 23.04 162 ILE A C 1
ATOM 854 O O . ILE A 1 126 ? -24.138 -18.418 6.292 1.00 24.28 162 ILE A O 1
ATOM 859 N N . ALA A 1 127 ? -25.713 -16.811 6.046 1.00 21.06 163 ALA A N 1
ATOM 860 C CA . ALA A 1 127 ? -26.863 -17.707 6.223 1.00 22.00 163 ALA A CA 1
ATOM 861 C C . ALA A 1 127 ? -26.866 -18.853 5.199 1.00 26.72 163 ALA A C 1
ATOM 862 O O . ALA A 1 127 ? -27.147 -19.993 5.565 1.00 26.26 163 ALA A O 1
ATOM 864 N N . ARG A 1 128 ? -26.547 -18.543 3.926 1.00 23.73 164 ARG A N 1
ATOM 865 C CA . ARG A 1 128 ? -26.508 -19.537 2.855 1.00 24.06 164 ARG A CA 1
ATOM 866 C C . ARG A 1 128 ? -25.413 -20.574 3.157 1.00 26.48 164 ARG A C 1
ATOM 867 O O . ARG A 1 128 ? -25.661 -21.778 3.048 1.00 24.98 164 ARG A O 1
ATOM 875 N N . GLU A 1 129 ? -24.220 -20.096 3.537 1.00 23.45 165 GLU A N 1
ATOM 876 C CA . GLU A 1 129 ? -23.074 -20.964 3.814 1.00 22.82 165 GLU A CA 1
ATOM 877 C C . GLU A 1 129 ? -23.265 -21.814 5.077 1.00 26.82 165 GLU A C 1
ATOM 878 O O . GLU A 1 129 ? -22.924 -22.998 5.064 1.00 26.28 165 GLU A O 1
ATOM 884 N N . LEU A 1 130 ? -23.843 -21.226 6.147 1.00 23.29 166 LEU A N 1
ATOM 885 C CA . LEU A 1 130 ? -24.126 -21.972 7.368 1.00 23.46 166 LEU A CA 1
ATOM 886 C C . LEU A 1 130 ? -25.165 -23.066 7.066 1.00 27.95 166 LEU A C 1
ATOM 887 O O . LEU A 1 130 ? -25.038 -24.182 7.565 1.00 27.91 166 LEU A O 1
ATOM 892 N N . GLY A 1 131 ? -26.148 -22.736 6.225 1.00 25.18 167 GLY A N 1
ATOM 893 C CA . GLY A 1 131 ? -27.176 -23.677 5.793 1.00 25.26 167 GLY A CA 1
ATOM 894 C C . GLY A 1 131 ? -26.615 -24.895 5.083 1.00 30.49 167 GLY A C 1
ATOM 895 O O . GLY A 1 131 ? -27.132 -26.008 5.255 1.00 31.69 167 GLY A O 1
ATOM 896 N N . LYS A 1 132 ? -25.554 -24.699 4.272 1.00 26.34 168 LYS A N 1
ATOM 897 C CA . LYS A 1 132 ? -24.891 -25.797 3.557 1.00 27.48 168 LYS A CA 1
ATOM 898 C C . LYS A 1 132 ? -24.145 -26.728 4.536 1.00 32.48 168 LYS A C 1
ATOM 899 O O . LYS A 1 132 ? -24.117 -27.945 4.337 1.00 31.18 168 LYS A O 1
ATOM 905 N N . LEU A 1 133 ? -23.591 -26.153 5.614 1.00 30.63 169 LEU A N 1
ATOM 906 C CA . LEU A 1 133 ? -22.884 -26.901 6.653 1.00 31.30 169 LEU A CA 1
ATOM 907 C C . LEU A 1 133 ? -23.845 -27.613 7.593 1.00 34.72 169 LEU A C 1
ATOM 908 O O . LEU A 1 133 ? -23.481 -28.638 8.165 1.00 36.69 169 LEU A O 1
ATOM 913 N N . ASP A 1 134 ? -25.066 -27.067 7.769 1.00 30.04 170 ASP A N 1
ATOM 914 C CA . ASP A 1 134 ? -26.053 -27.606 8.707 1.00 29.12 170 ASP A CA 1
ATOM 915 C C . ASP A 1 134 ? -27.441 -27.610 8.038 1.00 33.56 170 ASP A C 1
ATOM 916 O O . ASP A 1 134 ? -28.277 -26.751 8.352 1.00 32.39 170 ASP A O 1
ATOM 921 N N . PRO A 1 135 ? -27.671 -28.552 7.077 1.00 31.61 171 PRO A N 1
ATOM 922 C CA . PRO A 1 135 ? -28.930 -28.550 6.301 1.00 31.59 171 PRO A CA 1
ATOM 923 C C . PRO A 1 135 ? -30.236 -28.598 7.084 1.00 33.18 171 PRO A C 1
ATOM 924 O O . PRO A 1 135 ? -31.215 -27.993 6.642 1.00 30.08 171 PRO A O 1
ATOM 928 N N . ALA A 1 136 ? -30.255 -29.299 8.234 1.00 30.64 172 ALA A N 1
ATOM 929 C CA . ALA A 1 136 ? -31.452 -29.415 9.078 1.00 30.96 172 ALA A CA 1
ATOM 930 C C . ALA A 1 136 ? -31.955 -28.029 9.527 1.00 32.72 172 ALA A C 1
ATOM 931 O O . ALA A 1 136 ? -33.156 -27.860 9.741 1.00 34.20 172 ALA A O 1
ATOM 933 N N . ASN A 1 137 ? -31.048 -27.042 9.614 1.00 27.77 173 ASN A N 1
ATOM 934 C CA . ASN A 1 137 ? -31.369 -25.670 10.014 1.00 26.66 173 ASN A CA 1
ATOM 935 C C . ASN A 1 137 ? -31.305 -24.638 8.876 1.00 28.82 173 ASN A C 1
ATOM 936 O O . ASN A 1 137 ? -31.548 -23.459 9.138 1.00 27.52 173 ASN A O 1
ATOM 941 N N . ALA A 1 138 ? -31.005 -25.069 7.624 1.00 26.47 174 ALA A N 1
ATOM 942 C CA . ALA A 1 138 ? -30.901 -24.166 6.471 1.00 26.81 174 ALA A CA 1
ATOM 943 C C . ALA A 1 138 ? -32.119 -23.234 6.287 1.00 30.42 174 ALA A C 1
ATOM 944 O O . ALA A 1 138 ? -31.926 -22.035 6.084 1.00 29.68 174 ALA A O 1
ATOM 946 N N . LYS A 1 139 ? -33.358 -23.763 6.388 1.00 27.70 175 LYS A N 1
ATOM 947 C CA . LYS A 1 139 ? -34.553 -22.921 6.216 1.00 28.18 175 LYS A CA 1
ATOM 948 C C . LYS A 1 139 ? -34.666 -21.854 7.328 1.00 30.54 175 LYS A C 1
ATOM 949 O O . LYS A 1 139 ? -34.979 -20.704 7.031 1.00 30.01 175 LYS A O 1
ATOM 955 N N . ALA A 1 140 ? -34.381 -22.233 8.576 1.00 27.04 176 ALA A N 1
ATOM 956 C CA . ALA A 1 140 ? -34.413 -21.318 9.732 1.00 26.66 176 ALA A CA 1
ATOM 957 C C . ALA A 1 140 ? -33.369 -20.189 9.566 1.00 27.46 176 ALA A C 1
ATOM 958 O O . ALA A 1 140 ? -33.702 -19.008 9.766 1.00 25.05 176 ALA A O 1
ATOM 960 N N . TYR A 1 141 ? -32.131 -20.542 9.149 1.00 24.08 177 TYR A N 1
ATOM 961 C CA . TYR A 1 141 ? -31.077 -19.546 8.924 1.00 22.44 177 TYR A CA 1
ATOM 962 C C . TYR A 1 141 ? -31.496 -18.528 7.850 1.00 24.52 177 TYR A C 1
ATOM 963 O O . TYR A 1 141 ? -31.299 -17.328 8.027 1.00 22.76 177 TYR A O 1
ATOM 972 N N . THR A 1 142 ? -32.107 -19.010 6.765 1.00 22.26 178 THR A N 1
ATOM 973 C CA . THR A 1 142 ? -32.590 -18.167 5.669 1.00 22.61 178 THR A CA 1
ATOM 974 C C . THR A 1 142 ? -33.692 -17.239 6.169 1.00 26.30 178 THR A C 1
ATOM 975 O O . THR A 1 142 ? -33.636 -16.030 5.906 1.00 24.84 178 THR A O 1
ATOM 979 N N . ARG A 1 143 ? -34.677 -17.801 6.898 1.00 24.46 179 ARG A N 1
ATOM 980 C CA . ARG A 1 143 ? -35.801 -17.037 7.454 1.00 24.73 179 ARG A CA 1
ATOM 981 C C . ARG A 1 143 ? -35.290 -15.915 8.390 1.00 25.66 179 ARG A C 1
ATOM 982 O O . ARG A 1 143 ? -35.698 -14.755 8.255 1.00 24.12 179 ARG A O 1
ATOM 990 N N . ASN A 1 144 ? -34.358 -16.269 9.297 1.00 21.23 180 ASN A N 1
ATOM 991 C CA . ASN A 1 144 ? -33.779 -15.333 10.264 1.00 21.07 180 ASN A CA 1
ATOM 992 C C . ASN A 1 144 ? -32.971 -14.242 9.561 1.00 24.88 180 ASN A C 1
ATOM 993 O O . ASN A 1 144 ? -33.082 -13.069 9.936 1.00 23.63 180 ASN A O 1
ATOM 998 N N . ALA A 1 145 ? -32.189 -14.614 8.519 1.00 22.75 181 ALA A N 1
ATOM 999 C CA . ALA A 1 145 ? -31.414 -13.633 7.775 1.00 22.57 181 ALA A CA 1
ATOM 1000 C C . ALA A 1 145 ? -32.368 -12.616 7.105 1.00 25.22 181 ALA A C 1
ATOM 1001 O O . ALA A 1 145 ? -32.117 -11.409 7.180 1.00 22.80 181 ALA A O 1
ATOM 1003 N N . ARG A 1 146 ? -33.490 -13.095 6.536 1.00 22.72 182 ARG A N 1
ATOM 1004 C CA . ARG A 1 146 ? -34.451 -12.191 5.899 1.00 23.70 182 ARG A CA 1
ATOM 1005 C C . ARG A 1 146 ? -35.104 -11.233 6.917 1.00 27.09 182 ARG A C 1
ATOM 1006 O O . ARG A 1 146 ? -35.221 -10.045 6.614 1.00 27.38 182 ARG A O 1
ATOM 1014 N N . ALA A 1 147 ? -35.463 -11.725 8.128 1.00 23.93 183 ALA A N 1
ATOM 1015 C CA . ALA A 1 147 ? -36.042 -10.882 9.193 1.00 24.40 183 ALA A CA 1
ATOM 1016 C C . ALA A 1 147 ? -35.004 -9.843 9.667 1.00 25.48 183 ALA A C 1
ATOM 1017 O O . ALA A 1 147 ? -35.340 -8.666 9.853 1.00 24.40 183 ALA A O 1
ATOM 1019 N N . TYR A 1 148 ? -33.741 -10.258 9.772 1.00 22.05 184 TYR A N 1
ATOM 1020 C CA . TYR A 1 148 ? -32.683 -9.369 10.235 1.00 20.80 184 TYR A CA 1
ATOM 1021 C C . TYR A 1 148 ? -32.442 -8.244 9.222 1.00 24.61 184 TYR A C 1
ATOM 1022 O O . TYR A 1 148 ? -32.385 -7.081 9.625 1.00 23.77 184 TYR A O 1
ATOM 1031 N N . ALA A 1 149 ? -32.379 -8.594 7.918 1.00 23.27 185 ALA A N 1
ATOM 1032 C CA . ALA A 1 149 ? -32.226 -7.648 6.802 1.00 24.46 185 ALA A CA 1
ATOM 1033 C C . ALA A 1 149 ? -33.392 -6.638 6.790 1.00 27.01 185 ALA A C 1
ATOM 1034 O O . ALA A 1 149 ? -33.164 -5.458 6.525 1.00 26.36 18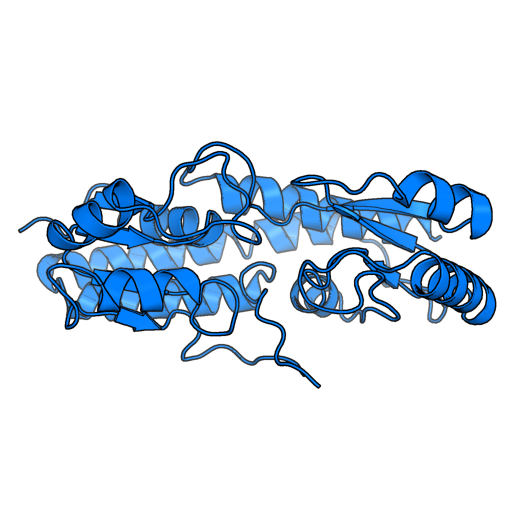5 ALA A O 1
ATOM 1036 N N . LYS A 1 150 ? -34.618 -7.085 7.152 1.00 22.41 186 LYS A N 1
ATOM 1037 C CA . LYS A 1 150 ? -35.784 -6.195 7.205 1.00 22.57 186 LYS A CA 1
ATOM 1038 C C . LYS A 1 150 ? -35.559 -5.125 8.312 1.00 25.33 186 LYS A C 1
ATOM 1039 O O . LYS A 1 150 ? -35.829 -3.937 8.088 1.00 24.32 186 LYS A O 1
ATOM 1045 N N . ARG A 1 151 ? -35.038 -5.553 9.482 1.00 22.54 187 ARG A N 1
ATOM 1046 C CA . ARG A 1 151 ? -34.743 -4.651 10.608 1.00 22.79 187 ARG A CA 1
ATOM 1047 C C . ARG A 1 151 ? -33.668 -3.638 10.208 1.00 25.67 187 ARG A C 1
ATOM 1048 O O . ARG A 1 151 ? -33.802 -2.461 10.533 1.00 26.11 187 ARG A O 1
ATOM 1056 N N . LEU A 1 152 ? -32.641 -4.079 9.478 1.00 22.33 188 LEU A N 1
ATOM 1057 C CA . LEU A 1 152 ? -31.554 -3.177 9.054 1.00 22.31 188 LEU A CA 1
ATOM 1058 C C . LEU A 1 152 ? -32.071 -2.096 8.081 1.00 26.22 188 LEU A C 1
ATOM 1059 O O . LEU A 1 152 ? -31.693 -0.927 8.213 1.00 24.52 188 LEU A O 1
ATOM 1064 N N A ARG A 1 153 ? -32.945 -2.482 7.128 0.50 23.87 189 ARG A N 1
ATOM 1065 N N B ARG A 1 153 ? -32.953 -2.485 7.136 0.50 24.01 189 ARG A N 1
ATOM 1066 C CA A ARG A 1 153 ? -33.548 -1.531 6.184 0.50 23.95 189 ARG A CA 1
ATOM 1067 C CA B ARG A 1 153 ? -33.571 -1.553 6.181 0.50 24.18 189 ARG A CA 1
ATOM 1068 C C A ARG A 1 153 ? -34.404 -0.502 6.948 0.50 27.96 189 ARG A C 1
ATOM 1069 C C B ARG A 1 153 ? -34.431 -0.516 6.928 0.50 28.26 189 ARG A C 1
ATOM 1070 O O A ARG A 1 153 ? -34.346 0.693 6.646 0.50 27.29 189 ARG A O 1
ATOM 1071 O O B ARG A 1 153 ? -34.402 0.671 6.593 0.50 27.88 189 ARG A O 1
ATOM 1086 N N . ALA A 1 154 ? -35.152 -0.965 7.964 1.00 25.23 190 ALA A N 1
ATOM 1087 C CA . ALA A 1 154 ? -36.026 -0.123 8.792 1.00 26.49 190 ALA A CA 1
ATOM 1088 C C . ALA A 1 154 ? -35.213 0.891 9.606 1.00 27.25 190 ALA A C 1
ATOM 1089 O O . ALA A 1 154 ? -35.605 2.049 9.692 1.00 26.80 190 ALA A O 1
ATOM 1091 N N . LEU A 1 155 ? -34.069 0.455 10.165 1.00 25.41 191 LEU A N 1
ATOM 1092 C CA . LEU A 1 155 ? -33.126 1.270 10.914 1.00 25.62 191 LEU A CA 1
ATOM 1093 C C . LEU A 1 155 ? -32.660 2.417 9.989 1.00 25.96 191 LEU A C 1
ATOM 1094 O O . LEU A 1 155 ? -32.618 3.573 10.413 1.00 25.17 191 LEU A O 1
ATOM 1099 N N . ARG A 1 156 ? -32.313 2.082 8.731 1.00 21.84 192 ARG A N 1
ATOM 1100 C CA . ARG A 1 156 ? -31.818 3.059 7.765 1.00 23.15 192 ARG A CA 1
ATOM 1101 C C . ARG A 1 156 ? -32.938 4.043 7.384 1.00 26.88 192 ARG A C 1
ATOM 1102 O O . ARG A 1 156 ? -32.715 5.256 7.393 1.00 26.19 192 ARG A O 1
ATOM 1110 N N . ALA A 1 157 ? -34.157 3.514 7.121 1.00 24.20 193 ALA A N 1
ATOM 1111 C CA . ALA A 1 157 ? -35.328 4.324 6.785 1.00 23.92 193 ALA A CA 1
ATOM 1112 C C . ALA A 1 157 ? -35.646 5.309 7.923 1.00 27.07 193 ALA A C 1
ATOM 1113 O O . ALA A 1 157 ? -35.900 6.482 7.643 1.00 26.96 193 ALA A O 1
ATOM 1115 N N . ASP A 1 158 ? -35.590 4.841 9.196 1.00 22.83 194 ASP A N 1
ATOM 1116 C CA . ASP A 1 158 ? -35.878 5.656 10.386 1.00 24.48 194 ASP A CA 1
ATOM 1117 C C . ASP A 1 158 ? -34.882 6.809 10.525 1.00 27.24 194 ASP A C 1
ATOM 1118 O O . ASP A 1 158 ? -35.293 7.951 10.775 1.00 25.37 194 ASP A O 1
ATOM 1123 N N . ALA A 1 159 ? -33.585 6.531 10.273 1.00 22.88 195 ALA A N 1
ATOM 1124 C CA . ALA A 1 159 ? -32.568 7.570 10.309 1.00 22.82 195 ALA A CA 1
ATOM 1125 C C . ALA A 1 159 ? -32.824 8.611 9.184 1.00 25.70 195 ALA A C 1
ATOM 1126 O O . ALA A 1 159 ? -32.828 9.811 9.458 1.00 24.22 195 ALA A O 1
ATOM 1128 N N . LEU A 1 160 ? -33.115 8.144 7.949 1.00 23.60 196 LEU A N 1
ATOM 1129 C CA . LEU A 1 160 ? -33.374 9.024 6.807 1.00 26.05 196 LEU A CA 1
ATOM 1130 C C . LEU A 1 160 ? -34.651 9.856 6.943 1.00 30.15 196 LEU A C 1
ATOM 1131 O O . LEU A 1 160 ? -34.754 10.921 6.330 1.00 28.95 196 LEU A O 1
ATOM 1136 N N . ALA A 1 161 ? -35.618 9.377 7.756 1.00 26.62 197 ALA A N 1
ATOM 1137 C CA . ALA A 1 161 ? -36.866 10.094 8.038 1.00 25.75 197 ALA A CA 1
ATOM 1138 C C . ALA A 1 161 ? -36.587 11.414 8.786 1.00 27.42 197 ALA A C 1
ATOM 1139 O O . ALA A 1 161 ? -37.479 12.273 8.864 1.00 26.50 197 ALA A O 1
ATOM 1141 N N . ARG A 1 162 ? -35.344 11.577 9.328 1.00 23.69 198 ARG A N 1
ATOM 1142 C CA . ARG A 1 162 ? -34.947 12.793 10.015 1.00 23.60 198 ARG A CA 1
ATOM 1143 C C . ARG A 1 162 ? -34.079 13.682 9.118 1.00 27.30 198 ARG A C 1
ATOM 1144 O O . ARG A 1 162 ? -33.625 14.747 9.553 1.00 27.73 198 ARG A O 1
ATOM 1152 N N . LEU A 1 163 ? -33.861 13.259 7.860 1.00 22.92 199 LEU A N 1
ATOM 1153 C CA . LEU A 1 163 ? -33.047 14.043 6.932 1.00 22.80 199 LEU A CA 1
ATOM 1154 C C . LEU A 1 163 ? -33.941 14.843 5.980 1.00 27.09 199 LEU A C 1
ATOM 1155 O O . LEU A 1 163 ? -34.628 14.242 5.152 1.00 26.71 199 LEU A O 1
ATOM 1160 N N . ASN A 1 164 ? -33.911 16.188 6.083 1.00 23.23 200 ASN A N 1
ATOM 1161 C CA . ASN A 1 164 ? -34.717 17.021 5.202 1.00 24.46 200 ASN A CA 1
ATOM 1162 C C . ASN A 1 164 ? -34.171 17.063 3.783 1.00 27.50 200 ASN A C 1
ATOM 1163 O O . ASN A 1 164 ? -34.872 16.720 2.832 1.00 28.83 200 ASN A O 1
ATOM 1168 N N . LYS A 1 165 ? -32.938 17.522 3.656 1.00 24.50 201 LYS A N 1
ATOM 1169 C CA . LYS A 1 165 ? -32.272 17.736 2.381 1.00 24.31 201 LYS A CA 1
ATOM 1170 C C . LYS A 1 165 ? -30.909 17.085 2.351 1.00 28.09 201 LYS A C 1
ATOM 1171 O O . LYS A 1 165 ? -30.249 16.917 3.389 1.00 26.86 201 LYS A O 1
ATOM 1177 N N . ALA A 1 166 ? -30.440 16.842 1.133 1.00 25.13 202 ALA A N 1
ATOM 1178 C CA . ALA A 1 166 ? -29.086 16.384 0.885 1.00 24.68 202 ALA A CA 1
ATOM 1179 C C . ALA A 1 166 ? -28.193 17.587 1.238 1.00 27.92 202 ALA A C 1
ATOM 1180 O O . ALA A 1 166 ? -28.665 18.733 1.191 1.00 26.78 202 ALA A O 1
ATOM 1182 N N . PRO A 1 167 ? -26.930 17.380 1.658 1.00 27.71 203 PRO A N 1
ATOM 1183 C CA . PRO A 1 167 ? -26.090 18.541 2.008 1.00 27.42 203 PRO A CA 1
ATOM 1184 C C . PRO A 1 167 ? -25.713 19.372 0.781 1.00 30.16 203 PRO A C 1
ATOM 1185 O O . PRO A 1 167 ? -25.793 18.862 -0.338 1.00 28.56 203 PRO A O 1
ATOM 1189 N N . ALA A 1 168 ? -25.322 20.649 0.972 1.00 27.62 204 ALA A N 1
ATOM 1190 C CA . ALA A 1 168 ? -24.911 21.501 -0.150 1.00 28.18 204 ALA A CA 1
ATOM 1191 C C . ALA A 1 168 ? -23.633 20.935 -0.797 1.00 31.89 204 ALA A C 1
ATOM 1192 O O . ALA A 1 168 ? -22.975 20.075 -0.204 1.00 29.28 204 ALA A O 1
ATOM 1194 N N . ALA A 1 169 ? -23.302 21.395 -2.019 1.00 30.61 205 ALA A N 1
ATOM 1195 C CA . ALA A 1 169 ? -22.128 20.934 -2.761 1.00 30.18 205 ALA A CA 1
ATOM 1196 C C . ALA A 1 169 ? -20.801 21.130 -2.012 1.00 33.74 205 ALA A C 1
ATOM 1197 O O . ALA A 1 169 ? -19.861 20.363 -2.247 1.00 34.78 205 ALA A O 1
ATOM 1199 N N . ASP A 1 170 ? -20.728 22.144 -1.120 1.00 29.65 206 ASP A N 1
ATOM 1200 C CA . ASP A 1 170 ? -19.509 22.457 -0.344 1.00 29.69 206 ASP A CA 1
ATOM 1201 C C . ASP A 1 170 ? -19.360 21.646 0.968 1.00 30.38 206 ASP A C 1
ATOM 1202 O O . ASP A 1 170 ? -18.459 21.940 1.770 1.00 29.68 206 ASP A O 1
ATOM 1207 N N . PHE A 1 171 ? -20.244 20.655 1.199 1.00 26.18 207 PHE A N 1
ATOM 1208 C CA . PHE A 1 171 ? -20.195 19.868 2.431 1.00 24.71 207 PHE A CA 1
ATOM 1209 C C . PHE A 1 171 ? -19.109 18.791 2.362 1.00 28.73 207 PHE A C 1
ATOM 1210 O O . PHE A 1 171 ? -19.395 17.629 2.074 1.00 28.96 207 PHE A O 1
ATOM 1218 N N . ARG A 1 172 ? -17.855 19.193 2.581 1.00 24.72 208 ARG A N 1
ATOM 1219 C CA . ARG A 1 172 ? -16.742 18.236 2.583 1.00 23.73 208 ARG A CA 1
ATOM 1220 C C . ARG A 1 172 ? -16.596 17.636 3.964 1.00 25.41 208 ARG A C 1
ATOM 1221 O O . ARG A 1 172 ? -16.753 18.327 4.973 1.00 23.83 208 ARG A O 1
ATOM 1229 N N . VAL A 1 173 ? -16.272 16.340 3.994 1.00 23.14 209 VAL A N 1
ATOM 1230 C CA . VAL A 1 173 ? -16.176 15.511 5.197 1.00 22.17 209 VAL A CA 1
ATOM 1231 C C . VAL A 1 173 ? -14.774 14.913 5.354 1.00 23.88 209 VAL A C 1
ATOM 1232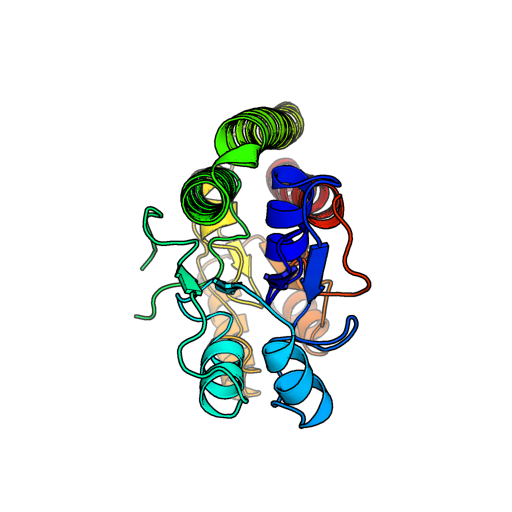 O O . VAL A 1 173 ? -14.184 14.468 4.378 1.00 22.94 209 VAL A O 1
ATOM 1236 N N . ALA A 1 174 ? -14.282 14.869 6.589 1.00 21.98 210 ALA A N 1
ATOM 1237 C CA . ALA A 1 174 ? -13.035 14.194 6.940 1.00 20.52 210 ALA A CA 1
ATOM 1238 C C . ALA A 1 174 ? -13.335 13.185 8.078 1.00 23.57 210 ALA A C 1
ATOM 1239 O O . ALA A 1 174 ? -14.311 13.352 8.816 1.00 23.14 210 ALA A O 1
ATOM 1241 N N . THR A 1 175 ? -12.514 12.133 8.207 1.00 19.93 211 THR A N 1
ATOM 1242 C CA . THR A 1 175 ? -12.650 11.161 9.291 1.00 19.90 211 THR A CA 1
ATOM 1243 C C . THR A 1 175 ? -11.261 10.903 9.876 1.00 23.00 211 THR A C 1
ATOM 1244 O O . THR A 1 175 ? -10.267 11.062 9.164 1.00 22.91 211 THR A O 1
ATOM 1248 N N . ILE A 1 176 ? -11.184 10.486 11.148 1.00 20.09 212 ILE A N 1
ATOM 1249 C CA . ILE A 1 176 ? -9.867 10.156 11.753 1.00 20.27 212 ILE A CA 1
ATOM 1250 C C . ILE A 1 176 ? -9.443 8.763 11.231 1.00 23.28 212 ILE A C 1
ATOM 1251 O O . ILE A 1 176 ? -8.354 8.619 10.664 1.00 22.68 212 ILE A O 1
ATOM 1256 N N . HIS A 1 177 ? -10.325 7.752 11.432 1.00 20.35 213 HIS A N 1
ATOM 1257 C CA . HIS A 1 177 ? -10.131 6.359 11.007 1.00 21.10 213 HIS A CA 1
ATOM 1258 C C . HIS A 1 177 ? -10.806 6.188 9.644 1.00 25.29 213 HIS A C 1
ATOM 1259 O O . HIS A 1 177 ? -11.857 6.783 9.418 1.00 25.46 213 HIS A O 1
ATOM 1266 N N . GLY A 1 178 ? -10.201 5.412 8.742 1.00 23.29 214 GLY A N 1
ATOM 1267 C CA . GLY A 1 178 ? -10.769 5.206 7.400 1.00 25.15 214 GLY A CA 1
ATOM 1268 C C . GLY A 1 178 ? -11.912 4.191 7.370 1.00 31.75 214 GLY A C 1
ATOM 1269 O O . GLY A 1 178 ? -11.962 3.343 6.479 1.00 34.25 214 GLY A O 1
ATOM 1270 N N . ALA A 1 179 ? -12.838 4.271 8.337 1.00 27.33 215 ALA A N 1
ATOM 1271 C CA . ALA A 1 179 ? -13.908 3.294 8.528 1.00 26.63 215 ALA A CA 1
ATOM 1272 C C . ALA A 1 179 ? -15.251 3.612 7.888 1.00 30.03 215 ALA A C 1
ATOM 1273 O O . ALA A 1 179 ? -16.117 2.727 7.884 1.00 29.40 215 ALA A O 1
ATOM 1275 N N . TYR A 1 180 ? -15.477 4.873 7.447 1.00 24.70 216 TYR A N 1
ATOM 1276 C CA . TYR A 1 180 ? -16.827 5.328 7.103 1.00 23.64 216 TYR A CA 1
ATOM 1277 C C . TYR A 1 180 ? -17.130 5.611 5.632 1.00 25.42 216 TYR A C 1
ATOM 1278 O O . TYR A 1 180 ? -18.202 6.151 5.326 1.00 22.32 216 TYR A O 1
ATOM 1287 N N . ASP A 1 181 ? -16.249 5.188 4.719 1.00 23.43 217 ASP A N 1
ATOM 1288 C CA . ASP A 1 181 ? -16.508 5.404 3.298 1.00 24.10 217 ASP A CA 1
ATOM 1289 C C . ASP A 1 181 ? -17.794 4.669 2.852 1.00 24.46 217 ASP A C 1
ATOM 1290 O O . ASP A 1 181 ? -18.612 5.283 2.169 1.00 24.16 217 ASP A O 1
ATOM 1295 N N . TYR A 1 182 ? -18.007 3.397 3.303 1.00 21.06 218 TYR A N 1
ATOM 1296 C CA . TYR A 1 182 ? -19.236 2.655 2.936 1.00 22.73 218 TYR A CA 1
ATOM 1297 C C . TYR A 1 182 ? -20.465 3.284 3.599 1.00 26.88 218 TYR A C 1
ATOM 1298 O O . TYR A 1 182 ? -21.529 3.359 2.984 1.00 26.54 218 TYR A O 1
ATOM 1307 N N . LEU A 1 183 ? -20.319 3.721 4.859 1.00 24.55 219 LEU A N 1
ATOM 1308 C CA . LEU A 1 183 ? -21.414 4.356 5.598 1.00 24.73 219 LEU A CA 1
ATOM 1309 C C . LEU A 1 183 ? -21.860 5.645 4.904 1.00 25.68 219 LEU A C 1
ATOM 1310 O O . LEU A 1 183 ? -23.058 5.839 4.683 1.00 25.49 219 LEU A O 1
ATOM 1315 N N . LEU A 1 184 ? -20.898 6.519 4.552 1.00 22.28 220 LEU A N 1
ATOM 1316 C CA . LEU A 1 184 ? -21.224 7.791 3.915 1.00 23.08 220 LEU A CA 1
ATOM 1317 C C . LEU A 1 184 ? -21.741 7.608 2.487 1.00 25.28 220 LEU A C 1
ATOM 1318 O O . LEU A 1 184 ? -22.571 8.405 2.044 1.00 25.13 220 LEU A O 1
ATOM 1323 N N . ARG A 1 185 ? -21.325 6.504 1.816 1.00 23.25 221 ARG A N 1
ATOM 1324 C CA . ARG A 1 185 ? -21.794 6.145 0.468 1.00 25.38 221 ARG A CA 1
ATOM 1325 C C . ARG A 1 185 ? -23.328 5.951 0.484 1.00 30.17 221 ARG A C 1
ATOM 1326 O O . ARG A 1 185 ? -23.983 6.173 -0.530 1.00 30.36 221 ARG A O 1
ATOM 1334 N N . GLU A 1 186 ? -23.901 5.573 1.639 1.00 26.54 222 GLU A N 1
ATOM 1335 C CA . GLU A 1 186 ? -25.354 5.371 1.718 1.00 27.16 222 GLU A CA 1
ATOM 1336 C C . GLU A 1 186 ? -26.155 6.671 1.784 1.00 28.90 222 GLU A C 1
ATOM 1337 O O . GLU A 1 186 ? -27.386 6.644 1.696 1.00 27.38 222 GLU A O 1
ATOM 1343 N N . PHE A 1 187 ? -25.442 7.802 1.861 1.00 24.55 223 PHE A N 1
ATOM 1344 C CA . PHE A 1 187 ? -26.012 9.134 1.790 1.00 24.79 223 PHE A CA 1
ATOM 1345 C C . PHE A 1 187 ? -25.634 9.759 0.441 1.00 30.10 223 PHE A C 1
ATOM 1346 O O . PHE A 1 187 ? -26.054 10.874 0.146 1.00 29.78 223 PHE A O 1
ATOM 1354 N N . GLY A 1 188 ? -24.854 9.029 -0.363 1.00 27.67 224 GLY A N 1
ATOM 1355 C CA . GLY A 1 188 ? -24.338 9.519 -1.641 1.00 27.86 224 GLY A CA 1
ATOM 1356 C C . GLY A 1 188 ? -23.194 10.492 -1.411 1.00 32.16 224 GLY A C 1
ATOM 1357 O O . GLY A 1 188 ? -22.946 11.398 -2.224 1.00 32.90 224 GLY A O 1
ATOM 1358 N N . LEU A 1 189 ? -22.489 10.311 -0.278 1.00 27.28 225 LEU A N 1
ATOM 1359 C CA . LEU A 1 189 ? -21.395 11.182 0.124 1.00 26.57 225 LEU A CA 1
ATOM 1360 C C . LEU A 1 189 ? -20.060 10.467 0.096 1.00 28.17 225 LEU A C 1
ATOM 1361 O O . LEU A 1 189 ? -19.999 9.239 0.158 1.00 26.28 225 LEU A O 1
ATOM 1366 N N . GLU A 1 190 ? -18.996 11.253 0.008 1.00 25.54 226 GLU A N 1
ATOM 1367 C CA . GLU A 1 190 ? -17.614 10.789 -0.066 1.00 25.72 226 GLU A CA 1
ATOM 1368 C C . GLU A 1 190 ? -16.800 11.423 1.072 1.00 28.25 226 GLU A C 1
ATOM 1369 O O . GLU A 1 190 ? -17.147 12.497 1.559 1.00 28.08 226 GLU A O 1
ATOM 1375 N N . VAL A 1 191 ? -15.712 10.763 1.464 1.00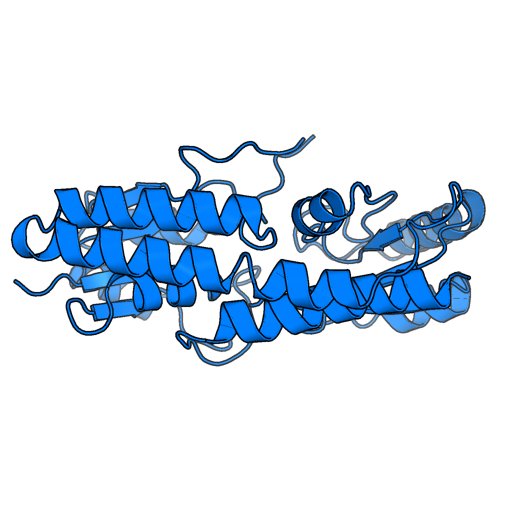 23.27 227 VAL A N 1
ATOM 1376 C CA . VAL A 1 191 ? -14.783 11.262 2.476 1.00 23.28 227 VAL A CA 1
ATOM 1377 C C . VAL A 1 191 ? -13.650 11.995 1.715 1.00 26.78 227 VAL A C 1
ATOM 1378 O O . VAL A 1 191 ? -12.934 11.381 0.908 1.00 27.83 227 VAL A O 1
ATOM 1382 N N . THR A 1 192 ? -13.482 13.297 1.977 1.00 22.29 228 THR A N 1
ATOM 1383 C CA . THR A 1 192 ? -12.420 14.085 1.339 1.00 21.02 228 THR A CA 1
ATOM 1384 C C . THR A 1 192 ? -11.037 13.656 1.872 1.00 24.99 228 THR A C 1
ATOM 1385 O O . THR A 1 192 ? -10.079 13.516 1.098 1.00 24.09 228 THR A O 1
ATOM 1389 N N . ALA A 1 193 ? -10.928 13.498 3.206 1.00 22.41 229 ALA A N 1
ATOM 1390 C CA . ALA A 1 193 ? -9.636 13.179 3.800 1.00 23.34 229 ALA A CA 1
ATOM 1391 C C . ALA A 1 193 ? -9.763 12.297 5.032 1.00 23.92 229 ALA A C 1
ATOM 1392 O O . ALA A 1 193 ? -10.704 12.443 5.797 1.00 21.26 229 ALA A O 1
ATOM 1394 N N . VAL A 1 194 ? -8.770 11.415 5.236 1.00 19.73 230 VAL A N 1
ATOM 1395 C CA . VAL A 1 194 ? -8.664 10.526 6.403 1.00 19.34 230 VAL A CA 1
ATOM 1396 C C . VAL A 1 194 ? -7.345 10.929 7.097 1.00 22.45 230 VAL A C 1
ATOM 1397 O O . VAL A 1 194 ? -6.284 10.974 6.455 1.00 21.61 230 VAL A O 1
ATOM 1401 N N . VAL A 1 195 ? -7.427 11.271 8.390 1.00 20.30 231 VAL A N 1
ATOM 1402 C CA . VAL A 1 195 ? -6.270 11.743 9.160 1.00 20.81 231 VAL A CA 1
ATOM 1403 C C . VAL A 1 195 ? -5.213 10.644 9.338 1.00 23.66 231 VAL A C 1
ATOM 1404 O O . VAL A 1 195 ? -4.021 10.925 9.162 1.00 23.44 231 VAL A O 1
ATOM 1408 N N . GLU A 1 196 ? -5.632 9.421 9.696 1.00 21.15 232 GLU A N 1
ATOM 1409 C CA . GLU A 1 196 ? -4.676 8.312 9.854 1.00 21.06 232 GLU A CA 1
ATOM 1410 C C . GLU A 1 196 ? -4.053 7.990 8.476 1.00 23.64 232 GLU A C 1
ATOM 1411 O O . GLU A 1 196 ? -4.779 7.764 7.502 1.00 22.59 232 GLU A O 1
ATOM 1417 N N . PRO A 1 197 ? -2.715 8.023 8.355 1.00 22.80 233 PRO A N 1
ATOM 1418 C CA . PRO A 1 197 ? -2.098 7.779 7.026 1.00 22.92 233 PRO A CA 1
ATOM 1419 C C . PRO A 1 197 ? -2.332 6.379 6.450 1.00 27.21 233 PRO A C 1
ATOM 1420 O O . PRO A 1 197 ? -2.229 6.184 5.232 1.00 28.53 233 PRO A O 1
ATOM 1424 N N . ALA A 1 198 ? -2.634 5.410 7.325 1.00 24.06 234 ALA A N 1
ATOM 1425 C CA . ALA A 1 198 ? -2.956 4.019 6.962 1.00 23.58 234 ALA A CA 1
ATOM 1426 C C . ALA A 1 198 ? -3.833 3.453 8.066 1.00 25.50 234 ALA A C 1
ATOM 1427 O O . ALA A 1 198 ? -3.877 4.015 9.170 1.00 24.30 234 ALA A O 1
ATOM 1429 N N . HIS A 1 199 ? -4.542 2.361 7.759 1.00 22.62 235 HIS A N 1
ATOM 1430 C CA . HIS A 1 199 ? -5.477 1.719 8.692 1.00 21.67 235 HIS A CA 1
ATOM 1431 C C . HIS A 1 199 ? -4.906 1.511 10.104 1.00 25.61 235 HIS A C 1
ATOM 1432 O O . HIS A 1 199 ? -3.983 0.706 10.294 1.00 25.52 235 HIS A O 1
ATOM 1439 N N . GLY A 1 200 ? -5.433 2.294 11.056 1.00 22.66 236 GLY A N 1
ATOM 1440 C CA . GLY A 1 200 ? -5.088 2.223 12.471 1.00 23.27 236 GLY A CA 1
ATOM 1441 C C . GLY A 1 200 ? -3.723 2.745 12.854 1.00 28.25 236 GLY A C 1
ATOM 1442 O O . GLY A 1 200 ? -3.263 2.488 13.968 1.00 29.31 236 GLY A O 1
ATOM 1443 N N . ILE A 1 201 ? -3.078 3.493 11.940 1.00 23.89 237 ILE A N 1
ATOM 1444 C CA . ILE A 1 201 ? -1.750 4.089 12.158 1.00 24.72 237 ILE A CA 1
ATOM 1445 C C . ILE A 1 201 ? -1.892 5.566 12.515 1.00 28.26 237 ILE A C 1
ATOM 1446 O O . ILE A 1 201 ? -2.521 6.330 11.770 1.00 27.29 237 ILE A O 1
ATOM 1451 N N . GLU A 1 202 ? -1.327 5.952 13.667 1.00 25.52 238 GLU A N 1
ATOM 1452 C CA . GLU A 1 202 ? -1.375 7.319 14.159 1.00 26.04 238 GLU A CA 1
ATOM 1453 C C . GLU A 1 202 ? -0.498 8.209 13.243 1.00 27.98 238 GLU A C 1
ATOM 1454 O O . GLU A 1 202 ? 0.614 7.795 12.899 1.00 27.39 238 GLU A O 1
ATOM 1460 N N . PRO A 1 203 ? -0.947 9.428 12.871 1.00 23.88 239 PRO A N 1
ATOM 1461 C CA . PRO A 1 203 ? -0.062 10.314 12.082 1.00 23.15 239 PRO A CA 1
ATOM 1462 C C . PRO A 1 203 ? 1.115 10.817 12.912 1.00 25.65 239 PRO A C 1
ATOM 1463 O O . PRO A 1 203 ? 1.012 10.903 14.132 1.00 25.36 239 PRO A O 1
ATOM 1467 N N . SER A 1 204 ? 2.227 11.160 12.254 1.00 22.25 240 SER A N 1
ATOM 1468 C CA . SER A 1 204 ? 3.342 11.818 12.918 1.00 21.93 240 SER A CA 1
ATOM 1469 C C . SER A 1 204 ? 2.910 13.297 13.178 1.00 26.53 240 SER A C 1
ATOM 1470 O O . SER A 1 204 ? 1.938 13.766 12.534 1.00 26.07 240 SER A O 1
ATOM 1473 N N . PRO A 1 205 ? 3.670 14.095 13.994 1.00 26.08 241 PRO A N 1
ATOM 1474 C CA . PRO A 1 205 ? 3.336 15.527 14.129 1.00 24.98 241 PRO A CA 1
ATOM 1475 C C . PRO A 1 205 ? 3.338 16.257 12.766 1.00 28.15 241 PRO A C 1
ATOM 1476 O O . PRO A 1 205 ? 2.425 17.051 12.516 1.00 26.88 241 PRO A O 1
ATOM 1480 N N . SER A 1 206 ? 4.313 15.943 11.868 1.00 25.45 242 SER A N 1
ATOM 1481 C CA . SER A 1 206 ? 4.398 16.554 10.521 1.00 24.76 242 SER A CA 1
ATOM 1482 C C . SER A 1 206 ? 3.179 16.220 9.644 1.00 26.95 242 SER A C 1
ATOM 1483 O O . SER A 1 206 ? 2.618 17.109 8.987 1.00 27.44 242 SER A O 1
ATOM 1486 N N . GLN A 1 207 ? 2.743 14.955 9.668 1.00 23.26 243 GLN A N 1
ATOM 1487 C CA . GLN A 1 207 ? 1.559 14.489 8.913 1.00 22.51 243 GLN A CA 1
ATOM 1488 C C . GLN A 1 207 ? 0.275 15.170 9.434 1.00 27.99 243 GLN A C 1
ATOM 1489 O O . GLN A 1 207 ? -0.539 15.639 8.639 1.00 27.26 243 GLN A O 1
ATOM 1495 N N . LEU A 1 208 ? 0.105 15.228 10.769 1.00 25.03 244 LEU A N 1
ATOM 1496 C CA . LEU A 1 208 ? -1.065 15.874 11.371 1.00 25.05 244 LEU A CA 1
ATOM 1497 C C . LEU A 1 208 ? -1.117 17.384 10.993 1.00 26.84 244 LEU A C 1
ATOM 1498 O O . LEU A 1 208 ? -2.187 17.858 10.597 1.00 26.23 244 LEU A O 1
ATOM 1503 N N . LYS A 1 209 ? 0.032 18.103 11.056 1.00 23.90 245 LYS A N 1
ATOM 1504 C CA . LYS A 1 209 ? 0.088 19.516 10.650 1.00 24.31 245 LYS A CA 1
ATOM 1505 C C . LYS A 1 209 ? -0.343 19.658 9.178 1.00 27.38 245 LYS A C 1
ATOM 1506 O O . LYS A 1 209 ? -1.146 20.547 8.853 1.00 28.01 245 LYS A O 1
ATOM 1512 N N . LYS A 1 210 ? 0.164 18.762 8.298 1.00 23.61 246 LYS A N 1
ATOM 1513 C CA . LYS A 1 210 ? -0.198 18.798 6.870 1.00 23.84 246 LYS A CA 1
ATOM 1514 C C . LYS A 1 210 ? -1.705 18.540 6.695 1.00 26.80 246 LYS A C 1
ATOM 1515 O O . LYS A 1 210 ? -2.377 19.290 5.965 1.00 26.18 246 LYS A O 1
ATOM 1521 N N . THR A 1 211 ? -2.259 17.551 7.431 1.00 22.11 247 THR A N 1
ATOM 1522 C CA . THR A 1 211 ? -3.700 17.274 7.364 1.00 22.48 247 THR A CA 1
ATOM 1523 C C . THR A 1 211 ? -4.525 18.502 7.806 1.00 25.98 247 THR A C 1
ATOM 1524 O O . THR A 1 211 ? -5.491 18.853 7.118 1.00 25.02 247 THR A O 1
ATOM 1528 N N . ILE A 1 212 ? -4.144 19.150 8.926 1.00 24.06 248 ILE A N 1
ATOM 1529 C CA . ILE A 1 212 ? -4.831 20.359 9.424 1.00 25.16 248 ILE A CA 1
ATOM 1530 C C . ILE A 1 212 ? -4.825 21.460 8.329 1.00 29.34 248 ILE A C 1
ATOM 1531 O O . ILE A 1 212 ? -5.880 22.015 8.008 1.00 28.20 248 ILE A O 1
ATOM 1536 N N . ASP A 1 213 ? -3.646 21.686 7.697 1.00 26.03 249 ASP A N 1
ATOM 1537 C CA . ASP A 1 213 ? -3.516 22.657 6.592 1.00 26.10 249 ASP A CA 1
ATOM 1538 C C . ASP A 1 213 ? -4.465 22.333 5.432 1.00 28.27 249 ASP A C 1
ATOM 1539 O O . ASP A 1 213 ? -5.113 23.231 4.907 1.00 26.75 249 ASP A O 1
ATOM 1544 N N . GLN A 1 214 ? -4.590 21.043 5.090 1.00 24.41 250 GLN A N 1
ATOM 1545 C CA . GLN A 1 214 ? -5.467 20.547 4.033 1.00 25.81 250 GLN A CA 1
ATOM 1546 C C . GLN A 1 214 ? -6.957 20.769 4.373 1.00 27.70 250 GLN A C 1
ATOM 1547 O O . GLN A 1 214 ? -7.740 21.120 3.482 1.00 25.65 250 GLN A O 1
ATOM 1553 N N . LEU A 1 215 ? -7.354 20.525 5.654 1.00 24.76 251 LEU A N 1
ATOM 1554 C CA . LEU A 1 215 ? -8.749 20.731 6.083 1.00 24.41 251 LEU A CA 1
ATOM 1555 C C . LEU A 1 215 ? -9.145 22.187 5.842 1.00 28.24 251 LEU A C 1
ATOM 1556 O O . LEU A 1 215 ? -10.242 22.452 5.349 1.00 27.80 251 LEU A O 1
ATOM 1561 N N . LYS A 1 216 ? -8.231 23.119 6.151 1.00 25.44 252 LYS A N 1
ATOM 1562 C CA . LYS A 1 216 ? -8.450 24.557 5.969 1.00 25.89 252 LYS A CA 1
ATOM 1563 C C . LYS A 1 216 ? -8.468 24.907 4.481 1.00 28.53 252 LYS A C 1
ATOM 1564 O O . LYS A 1 216 ? -9.411 25.552 4.030 1.00 26.72 252 LYS A O 1
ATOM 1570 N N . ALA A 1 217 ? -7.447 24.452 3.712 1.00 26.11 253 ALA A N 1
ATOM 1571 C CA . ALA A 1 217 ? -7.349 24.740 2.275 1.00 26.09 253 ALA A CA 1
ATOM 1572 C C . ALA A 1 217 ? -8.562 24.244 1.462 1.00 27.11 253 ALA A C 1
ATOM 1573 O O . ALA A 1 217 ? -9.068 24.975 0.600 1.00 27.02 253 ALA A O 1
ATOM 1575 N N . LEU A 1 218 ? -9.069 23.047 1.779 1.00 24.24 254 LEU A N 1
ATOM 1576 C CA . LEU A 1 218 ? -10.218 22.459 1.074 1.00 25.22 254 LEU A CA 1
ATOM 1577 C C . LEU A 1 218 ? -11.562 22.806 1.686 1.00 28.58 254 LEU A C 1
ATOM 1578 O O . LEU A 1 218 ? -12.599 22.339 1.188 1.00 27.94 254 LEU A O 1
ATOM 1583 N N . ASP A 1 219 ? -11.554 23.649 2.747 1.00 25.49 255 ASP A N 1
ATOM 1584 C CA . ASP A 1 219 ? -12.760 24.073 3.462 1.00 25.56 255 ASP A CA 1
ATOM 1585 C C . ASP A 1 219 ? -13.611 22.859 3.912 1.00 27.43 255 ASP A C 1
ATOM 1586 O O . ASP A 1 219 ? -14.808 22.760 3.614 1.00 27.08 255 ASP A O 1
ATOM 1591 N N . VAL A 1 220 ? -12.963 21.907 4.612 1.00 22.40 256 VAL A N 1
ATOM 1592 C CA . VAL A 1 220 ? -13.664 20.727 5.137 1.00 21.77 256 VAL A CA 1
ATOM 1593 C C . VAL A 1 220 ? -14.610 21.243 6.228 1.00 26.23 256 VAL A C 1
ATOM 1594 O O . VAL A 1 220 ? -14.217 22.089 7.030 1.00 25.60 256 VAL A O 1
ATOM 1598 N N . LYS A 1 221 ? -15.861 20.790 6.199 1.00 24.07 257 LYS A N 1
ATOM 1599 C CA . LYS A 1 221 ? -16.904 21.271 7.105 1.00 24.31 257 LYS A CA 1
ATOM 1600 C C . LYS A 1 221 ? -16.994 20.494 8.409 1.00 30.58 257 LYS A C 1
ATOM 1601 O O . LYS A 1 221 ? -17.234 21.082 9.474 1.00 31.88 257 LYS A O 1
ATOM 1607 N N . VAL A 1 222 ? -16.885 19.161 8.321 1.00 25.97 258 VAL A N 1
ATOM 1608 C CA . VAL A 1 222 ? -17.042 18.302 9.494 1.00 24.45 258 VAL A CA 1
ATOM 1609 C C . VAL A 1 222 ? -15.945 17.251 9.566 1.00 27.29 258 VAL A C 1
ATOM 1610 O O . VAL A 1 222 ? -15.401 16.852 8.534 1.00 24.86 258 VAL A O 1
ATOM 1614 N N . ILE A 1 223 ? -15.659 16.786 10.792 1.00 24.12 259 ILE A N 1
ATOM 1615 C CA . ILE A 1 223 ? -14.745 15.683 11.038 1.00 23.04 259 ILE A CA 1
ATOM 1616 C C . ILE A 1 223 ? -15.461 14.660 11.944 1.00 26.27 259 ILE A C 1
ATOM 1617 O O . ILE A 1 223 ? -16.069 15.047 12.954 1.00 25.80 259 ILE A O 1
ATOM 1622 N N . PHE A 1 224 ? -15.411 13.377 11.555 1.00 22.44 260 PHE A N 1
ATOM 1623 C CA . PHE A 1 224 ? -15.958 12.279 12.342 1.00 20.58 260 PHE A CA 1
ATOM 1624 C C . PHE A 1 224 ? -14.814 11.553 13.024 1.00 24.60 260 PHE A C 1
ATOM 1625 O O . PHE A 1 224 ? -13.970 10.948 12.345 1.00 22.11 260 PHE A O 1
ATOM 1633 N N . SER A 1 225 ? -14.756 11.658 14.363 1.00 21.90 261 SER A N 1
ATOM 1634 C CA . SER A 1 225 ? -13.732 10.997 15.174 1.00 22.09 261 SER A CA 1
ATOM 1635 C C . SER A 1 225 ? -14.224 9.638 15.725 1.00 25.85 261 SER A C 1
ATOM 1636 O O . SER A 1 225 ? -15.374 9.251 15.511 1.00 25.74 261 SER A O 1
ATOM 1639 N N . GLU A 1 226 ? -13.340 8.917 16.427 1.00 22.89 262 GLU A N 1
ATOM 1640 C CA . GLU A 1 226 ? -13.655 7.601 16.984 1.00 20.76 262 GLU A CA 1
ATOM 1641 C C . GLU A 1 226 ? -14.140 7.639 18.418 1.00 23.97 262 GLU A C 1
ATOM 1642 O O . GLU A 1 226 ? -13.442 8.152 19.294 1.00 24.73 262 GLU A O 1
ATOM 1648 N N . ILE A 1 227 ? -15.290 6.997 18.679 1.00 20.67 263 ILE A N 1
ATOM 1649 C CA . ILE A 1 227 ? -15.771 6.827 20.045 1.00 21.72 263 ILE A CA 1
ATOM 1650 C C . ILE A 1 227 ? -14.987 5.656 20.714 1.00 25.97 263 ILE A C 1
ATOM 1651 O O . ILE A 1 227 ? -14.635 5.747 21.892 1.00 25.34 263 ILE A O 1
ATOM 1656 N N . ASP A 1 228 ? -14.768 4.545 19.956 1.00 22.03 264 ASP A N 1
ATOM 1657 C CA . ASP A 1 228 ? -14.234 3.283 20.470 1.00 22.23 264 ASP A CA 1
ATOM 1658 C C . ASP A 1 228 ? -12.849 3.356 21.082 1.00 30.13 264 ASP A C 1
ATOM 1659 O O . ASP A 1 228 ? -12.712 3.123 22.281 1.00 33.24 264 ASP A O 1
ATOM 1664 N N . PHE A 1 229 ? -11.835 3.633 20.295 1.00 26.13 265 PHE A N 1
ATOM 1665 C CA . PHE A 1 229 ? -10.468 3.718 20.849 1.00 25.56 265 PHE A CA 1
ATOM 1666 C C . PHE A 1 229 ? -9.950 5.085 20.403 1.00 27.67 265 PHE A C 1
ATOM 1667 O O . PHE A 1 229 ? -9.341 5.224 19.341 1.00 28.32 265 PHE A O 1
ATOM 1675 N N . PRO A 1 230 ? -10.358 6.134 21.135 1.00 24.04 266 PRO A N 1
ATOM 1676 C CA . PRO A 1 230 ? -10.081 7.509 20.685 1.00 24.57 266 PRO A CA 1
ATOM 1677 C C . PRO A 1 230 ? -8.613 7.909 20.716 1.00 28.37 266 PRO A C 1
ATOM 1678 O O . PRO A 1 230 ? -7.804 7.274 21.400 1.00 28.69 266 PRO A O 1
ATOM 1682 N N . SER A 1 231 ? -8.287 8.963 19.949 1.00 28.03 267 SER A N 1
ATOM 1683 C CA . SER A 1 231 ? -6.931 9.511 19.840 1.00 28.79 267 SER A CA 1
ATOM 1684 C C . SER A 1 231 ? -6.832 10.840 20.586 1.00 33.59 267 SER A C 1
ATOM 1685 O O . SER A 1 231 ? -7.760 11.648 20.540 1.00 33.12 267 SER A O 1
ATOM 1688 N N . THR A 1 232 ? -5.671 11.096 21.211 1.00 34.00 268 THR A N 1
ATOM 1689 C CA . THR A 1 232 ? -5.431 12.296 22.024 1.00 34.70 268 THR A CA 1
ATOM 1690 C C . THR A 1 232 ? -5.234 13.615 21.234 1.00 36.97 268 THR A C 1
ATOM 1691 O O . THR A 1 232 ? -5.277 14.675 21.849 1.00 37.91 268 THR A O 1
ATOM 1695 N N . TYR A 1 233 ? -5.026 13.565 19.906 1.00 31.37 269 TYR A N 1
ATOM 1696 C CA . TYR A 1 233 ? -4.782 14.765 19.090 1.00 29.91 269 TYR A CA 1
ATOM 1697 C C . TYR A 1 233 ? -6.026 15.402 18.428 1.00 32.77 269 TYR A C 1
ATOM 1698 O O . TYR A 1 233 ? -5.890 16.391 17.694 1.00 32.53 269 TYR A O 1
ATOM 1707 N N . VAL A 1 234 ? -7.216 14.832 18.640 1.00 29.17 270 VAL A N 1
ATOM 1708 C CA . VAL A 1 234 ? -8.444 15.333 18.018 1.00 30.03 270 VAL A CA 1
ATOM 1709 C C . VAL A 1 234 ? -8.770 16.786 18.465 1.00 34.55 270 VAL A C 1
ATOM 1710 O O . VAL A 1 234 ? -9.162 17.599 17.621 1.00 33.40 270 VAL A O 1
ATOM 1714 N N . GLU A 1 235 ? -8.516 17.128 19.755 1.00 34.43 271 GLU A N 1
ATOM 1715 C CA . GLU A 1 235 ? -8.755 18.467 20.305 1.00 35.49 271 GLU A CA 1
ATOM 1716 C C . GLU A 1 235 ? -7.934 19.508 19.535 1.00 39.54 271 GLU A C 1
ATOM 1717 O O . GLU A 1 235 ? -8.455 20.570 19.207 1.00 39.46 271 GLU A O 1
ATOM 1723 N N . THR A 1 236 ? -6.682 19.159 19.192 1.00 35.91 272 THR A N 1
ATOM 1724 C CA . THR A 1 236 ? -5.759 19.984 18.414 1.00 35.91 272 THR A CA 1
ATOM 1725 C C . THR A 1 236 ? -6.338 20.249 17.020 1.00 38.05 272 THR A C 1
ATOM 1726 O O . THR A 1 236 ? -6.320 21.401 16.577 1.00 37.60 272 THR A O 1
ATOM 1730 N N . ILE A 1 237 ? -6.893 19.199 16.352 1.00 32.66 273 ILE A N 1
ATOM 1731 C CA . ILE A 1 237 ? -7.527 19.365 15.032 1.00 31.27 273 ILE A CA 1
ATOM 1732 C C . ILE A 1 237 ? -8.661 20.383 15.091 1.00 34.66 273 ILE A C 1
ATOM 1733 O O . ILE A 1 237 ? -8.649 21.331 14.315 1.00 33.51 273 ILE A O 1
ATOM 1738 N N . GLN A 1 238 ? -9.611 20.199 16.020 1.00 31.77 274 GLN A N 1
ATOM 1739 C CA . GLN A 1 238 ? -10.775 21.076 16.174 1.00 33.33 274 GLN A CA 1
ATOM 1740 C C . GLN A 1 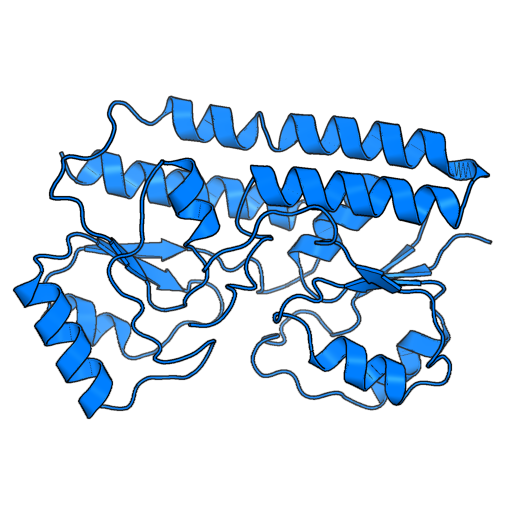238 ? -10.382 22.541 16.392 1.00 38.58 274 GLN A C 1
ATOM 1741 O O . GLN A 1 238 ? -10.897 23.412 15.692 1.00 38.86 274 GLN A O 1
ATOM 1747 N N . ARG A 1 239 ? -9.438 22.798 17.311 1.00 36.04 275 ARG A N 1
ATOM 1748 C CA . ARG A 1 239 ? -8.937 24.134 17.607 1.00 36.96 275 ARG A CA 1
ATOM 1749 C C . ARG A 1 239 ? -8.228 24.751 16.398 1.00 41.44 275 ARG A C 1
ATOM 1750 O O . ARG A 1 239 ? -8.569 25.870 16.002 1.00 42.40 275 ARG A O 1
ATOM 1758 N N . GLU A 1 240 ? -7.251 24.025 15.818 1.00 37.30 276 GLU A N 1
ATOM 1759 C CA . GLU A 1 240 ? -6.425 24.526 14.720 1.00 37.48 276 GLU A CA 1
ATOM 1760 C C . GLU A 1 240 ? -7.135 24.615 13.364 1.00 41.86 276 GLU A C 1
ATOM 1761 O O . GLU A 1 240 ? -6.773 25.479 12.564 1.00 41.42 276 GLU A O 1
ATOM 1767 N N . SER A 1 241 ? -8.149 23.765 13.103 1.00 38.24 277 SER A N 1
ATOM 1768 C CA . SER A 1 241 ? -8.853 23.806 11.816 1.00 37.33 277 SER A CA 1
ATOM 1769 C C . SER A 1 241 ? -10.198 24.548 11.840 1.00 41.48 277 SER A C 1
ATOM 1770 O O . SER A 1 241 ? -10.622 25.057 10.799 1.00 42.07 277 SER A O 1
ATOM 1773 N N . GLY A 1 242 ? -10.866 24.572 12.996 1.00 36.79 278 GLY A N 1
ATOM 1774 C CA . GLY A 1 242 ? -12.189 25.178 13.147 1.00 37.05 278 GLY A CA 1
ATOM 1775 C C . GLY A 1 242 ? -13.307 24.287 12.622 1.00 38.81 278 GLY A C 1
ATOM 1776 O O . GLY A 1 242 ? -14.473 24.701 12.566 1.00 39.09 278 GLY A O 1
ATOM 1777 N N . VAL A 1 243 ? -12.952 23.047 12.235 1.00 32.71 279 VAL A N 1
ATOM 1778 C CA . VAL A 1 243 ? -13.863 22.046 11.679 1.00 32.36 279 VAL A CA 1
ATOM 1779 C C . VAL A 1 243 ? -14.744 21.467 12.802 1.00 35.80 279 VAL A C 1
ATOM 1780 O O . VAL A 1 243 ? -14.217 21.103 13.856 1.00 37.54 279 VAL A O 1
ATOM 1784 N N . LYS A 1 244 ? -16.082 21.433 12.590 1.00 29.23 280 LYS A N 1
ATOM 1785 C CA . LYS A 1 244 ? -17.050 20.884 13.542 1.00 28.66 280 LYS A CA 1
ATOM 1786 C C . LYS A 1 244 ? -16.797 19.384 13.759 1.00 31.11 280 LYS A C 1
ATOM 1787 O O . LYS A 1 244 ? -16.625 18.636 12.798 1.00 30.73 280 LYS A O 1
ATOM 1793 N N . LEU A 1 245 ? -16.774 18.963 15.020 1.00 27.76 281 LEU A N 1
ATOM 1794 C CA . LEU A 1 245 ? -16.486 17.591 15.394 1.00 28.01 281 LEU A CA 1
ATOM 1795 C C . LEU A 1 245 ? -17.728 16.778 15.798 1.00 29.07 281 LEU A C 1
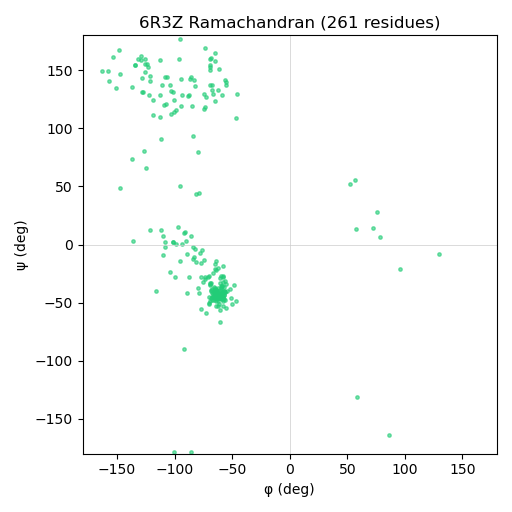ATOM 1796 O O . LEU A 1 245 ? -18.543 17.224 16.611 1.00 27.72 281 LEU A O 1
ATOM 1801 N N . TYR A 1 246 ? -17.829 15.567 15.234 1.00 25.03 282 TYR A N 1
ATOM 1802 C CA . TYR A 1 246 ? -18.835 14.558 15.548 1.00 23.87 282 TYR A CA 1
ATOM 1803 C C . TYR A 1 246 ? -18.055 13.252 15.753 1.00 27.38 282 TYR A C 1
ATOM 1804 O O . TYR A 1 246 ? -16.895 13.166 15.335 1.00 27.48 282 TYR A O 1
ATOM 1813 N N . SER A 1 247 ? -18.646 12.282 16.446 1.00 22.71 283 SER A N 1
ATOM 1814 C CA . SER A 1 247 ? -17.974 11.022 16.699 1.00 22.92 283 SER A CA 1
ATOM 1815 C C . SER A 1 247 ? -18.864 9.850 16.297 1.00 24.92 283 SER A C 1
ATOM 1816 O O . SER A 1 247 ? -20.101 9.907 16.435 1.00 23.10 283 SER A O 1
ATOM 1819 N N . LEU A 1 248 ? -18.214 8.814 15.761 1.00 22.45 284 LEU A N 1
ATOM 1820 C CA . LEU A 1 248 ? -18.836 7.593 15.272 1.00 21.77 284 LEU A CA 1
ATOM 1821 C C . LEU A 1 248 ? -18.236 6.356 15.915 1.00 23.84 284 LEU A C 1
ATOM 1822 O O . LEU A 1 248 ? -17.100 6.384 16.414 1.00 20.79 284 LEU A O 1
ATOM 1827 N N . SER A 1 249 ? -19.001 5.264 15.869 1.00 20.24 285 SER A N 1
ATOM 1828 C CA . SER A 1 249 ? -18.601 3.986 16.407 1.00 21.08 285 SER A CA 1
ATOM 1829 C C . SER A 1 249 ? -18.134 3.036 15.302 1.00 23.25 285 SER A C 1
ATOM 1830 O O . SER A 1 249 ? -18.850 2.808 14.328 1.00 22.60 285 SER A O 1
ATOM 1833 N N . HIS A 1 250 ? -16.969 2.413 15.518 1.00 20.23 286 HIS A N 1
ATOM 1834 C CA . HIS A 1 250 ? -16.415 1.373 14.637 1.00 18.76 286 HIS A CA 1
ATOM 1835 C C . HIS A 1 250 ? -17.113 0.018 15.038 1.00 22.52 286 HIS A C 1
ATOM 1836 O O . HIS A 1 250 ? -16.832 -1.021 14.432 1.00 21.65 286 HIS A O 1
ATOM 1843 N N . ILE A 1 251 ? -17.973 0.036 16.095 1.00 18.58 287 ILE A N 1
ATOM 1844 C CA . ILE A 1 251 ? -18.689 -1.152 16.640 1.00 19.01 287 ILE A CA 1
ATOM 1845 C C . ILE A 1 251 ? -17.602 -2.206 17.019 1.00 23.94 287 ILE A C 1
ATOM 1846 O O . ILE A 1 251 ? -17.555 -3.327 16.492 1.00 22.34 287 ILE A O 1
ATOM 1851 N N . SER A 1 252 ? -16.645 -1.773 17.871 1.00 21.43 288 SER A N 1
ATOM 1852 C CA . SER A 1 252 ? -15.500 -2.608 18.228 1.00 21.19 288 SER A CA 1
ATOM 1853 C C . SER A 1 252 ? -15.178 -2.580 19.716 1.00 24.68 288 SER A C 1
ATOM 1854 O O . SER A 1 252 ? -14.190 -3.194 20.111 1.00 23.22 288 SER A O 1
ATOM 1857 N N . TYR A 1 253 ? -15.981 -1.877 20.534 1.00 22.14 289 TYR A N 1
ATOM 1858 C CA . TYR A 1 253 ? -15.703 -1.730 21.972 1.00 24.11 289 TYR A CA 1
ATOM 1859 C C . TYR A 1 253 ? -16.686 -2.472 22.874 1.00 29.04 289 TYR A C 1
ATOM 1860 O O . TYR A 1 253 ? -17.880 -2.353 22.675 1.00 27.90 289 TYR A O 1
ATOM 1869 N N . GLY A 1 254 ? -16.187 -3.133 23.919 1.00 27.14 290 GLY A N 1
ATOM 1870 C CA . GLY A 1 254 ? -17.067 -3.738 24.915 1.00 27.67 290 GLY A CA 1
ATOM 1871 C C . GLY A 1 254 ? -17.565 -5.130 24.612 1.00 29.64 290 GLY A C 1
ATOM 1872 O O . GLY A 1 254 ? -16.967 -5.822 23.796 1.00 29.23 290 GLY A O 1
ATOM 1873 N N . ASP A 1 255 ? -18.616 -5.571 25.324 1.00 26.84 291 ASP A N 1
ATOM 1874 C CA . ASP A 1 255 ? -19.200 -6.913 25.197 1.00 26.64 291 ASP A CA 1
ATOM 1875 C C . ASP A 1 255 ? -19.771 -7.227 23.813 1.00 29.47 291 ASP A C 1
ATOM 1876 O O . ASP A 1 255 ? -20.269 -6.336 23.116 1.00 29.07 291 ASP A O 1
ATOM 1881 N N . TYR A 1 256 ? -19.757 -8.518 23.456 1.00 25.00 292 TYR A N 1
ATOM 1882 C CA . TYR A 1 256 ? -20.403 -8.975 22.234 1.00 24.40 292 TYR A CA 1
ATOM 1883 C C . TYR A 1 256 ? -21.882 -9.157 22.578 1.00 26.34 292 TYR A C 1
ATOM 1884 O O . TYR A 1 256 ? -22.212 -9.572 23.690 1.00 25.08 292 TYR A O 1
ATOM 1893 N N . SER A 1 257 ? -22.774 -8.809 21.646 1.00 23.56 293 SER A N 1
ATOM 1894 C CA . SER A 1 257 ? -24.214 -8.952 21.847 1.00 24.61 293 SER A CA 1
ATOM 1895 C C . SER A 1 257 ? -24.888 -9.005 20.503 1.00 26.22 293 SER A C 1
ATOM 1896 O O . SER A 1 257 ? -24.405 -8.394 19.538 1.00 24.10 293 SER A O 1
ATOM 1899 N N . ALA A 1 258 ? -26.000 -9.730 20.432 1.00 23.24 294 ALA A N 1
ATOM 1900 C CA . ALA A 1 258 ? -26.767 -9.842 19.193 1.00 23.17 294 ALA A CA 1
ATOM 1901 C C . ALA A 1 258 ? -27.221 -8.445 18.691 1.00 24.51 294 ALA A C 1
ATOM 1902 O O . ALA A 1 258 ? -27.073 -8.174 17.510 1.00 22.12 294 ALA A O 1
ATOM 1904 N N . GLY A 1 259 ? -27.669 -7.563 19.601 1.00 22.39 295 GLY A N 1
ATOM 1905 C CA . GLY A 1 259 ? -28.168 -6.235 19.249 1.00 22.66 295 GLY A CA 1
ATOM 1906 C C . GLY A 1 259 ? -27.158 -5.117 19.050 1.00 24.71 295 GLY A C 1
ATOM 1907 O O . GLY A 1 259 ? -27.540 -4.046 18.579 1.00 23.50 295 GLY A O 1
ATOM 1908 N N . LYS A 1 260 ? -25.867 -5.334 19.414 1.00 20.67 296 LYS A N 1
ATOM 1909 C CA . LYS A 1 260 ? -24.843 -4.288 19.314 1.00 20.02 296 LYS A CA 1
ATOM 1910 C C . LYS A 1 260 ? -24.818 -3.601 17.943 1.00 23.16 296 LYS A C 1
ATOM 1911 O O . LYS A 1 260 ? -24.819 -2.360 17.875 1.00 23.56 296 LYS A O 1
ATOM 1917 N N . TYR A 1 261 ? -24.763 -4.404 16.871 1.00 20.80 297 TYR A N 1
ATOM 1918 C CA . TYR A 1 261 ? -24.682 -3.853 15.516 1.00 21.44 297 TYR A CA 1
ATOM 1919 C C . TYR A 1 261 ? -25.824 -2.890 15.223 1.00 21.59 297 TYR A C 1
ATOM 1920 O O . TYR A 1 261 ? -25.561 -1.761 14.816 1.00 21.26 297 TYR A O 1
ATOM 1929 N N . GLU A 1 262 ? -27.075 -3.326 15.397 1.00 19.49 298 GLU A N 1
ATOM 1930 C CA . GLU A 1 262 ? -28.195 -2.445 15.062 1.00 20.15 298 GLU A CA 1
ATOM 1931 C C . GLU A 1 262 ? -28.282 -1.191 15.974 1.00 24.32 298 GLU A C 1
ATOM 1932 O O . GLU A 1 262 ? -28.544 -0.097 15.466 1.00 26.33 298 GLU A O 1
ATOM 1938 N N . GLU A 1 263 ? -27.967 -1.328 17.265 1.00 21.81 299 GLU A N 1
ATOM 1939 C CA . GLU A 1 263 ? -27.975 -0.213 18.222 1.00 23.06 299 GLU A CA 1
ATOM 1940 C C . GLU A 1 263 ? -26.964 0.876 17.814 1.00 26.43 299 GLU A C 1
ATOM 1941 O O . GLU A 1 263 ? -27.335 2.049 17.677 1.00 25.77 299 GLU A O 1
ATOM 1947 N N . GLU A 1 264 ? -25.714 0.471 17.553 1.00 22.24 300 GLU A N 1
ATOM 1948 C CA . GLU A 1 264 ? -24.629 1.404 17.204 1.00 22.02 300 GLU A CA 1
ATOM 1949 C C . GLU A 1 264 ? -24.740 1.930 15.780 1.00 24.25 300 GLU A C 1
ATOM 1950 O O . GLU A 1 264 ? -24.387 3.092 15.553 1.00 25.00 300 GLU A O 1
ATOM 1956 N N . MET A 1 265 ? -25.265 1.119 14.822 1.00 21.61 301 MET A N 1
ATOM 1957 C CA . MET A 1 265 ? -25.465 1.646 13.468 1.00 22.08 301 MET A CA 1
ATOM 1958 C C . MET A 1 265 ? -26.562 2.710 13.467 1.00 24.65 301 MET A C 1
ATOM 1959 O O . MET A 1 265 ? -26.430 3.698 12.754 1.00 25.13 301 MET A O 1
ATOM 1964 N N . ALA A 1 266 ? -27.637 2.513 14.270 1.00 22.64 302 ALA A N 1
ATOM 1965 C CA . ALA A 1 266 ? -28.720 3.510 14.359 1.00 23.34 302 ALA A CA 1
ATOM 1966 C C . ALA A 1 266 ? -28.105 4.847 14.862 1.00 26.07 302 ALA A C 1
ATOM 1967 O O . ALA A 1 266 ? -28.325 5.889 14.247 1.00 24.57 302 ALA A O 1
ATOM 1969 N N . ARG A 1 267 ? -27.243 4.781 15.900 1.00 22.59 303 ARG A N 1
ATOM 1970 C CA . ARG A 1 267 ? -26.572 5.967 16.434 1.00 22.52 303 ARG A CA 1
ATOM 1971 C C . ARG A 1 267 ? -25.613 6.597 15.412 1.00 24.31 303 ARG A C 1
ATOM 1972 O O . ARG A 1 267 ? -25.576 7.830 15.303 1.00 23.74 303 ARG A O 1
ATOM 1980 N N . ASN A 1 268 ? -24.910 5.759 14.619 1.00 20.91 304 ASN A N 1
ATOM 1981 C CA . ASN A 1 268 ? -23.993 6.222 13.565 1.00 20.89 304 ASN A CA 1
ATOM 1982 C C . ASN A 1 268 ? -24.778 7.018 12.507 1.00 24.23 304 ASN A C 1
ATOM 1983 O O . ASN A 1 268 ? -24.438 8.160 12.205 1.00 23.04 304 ASN A O 1
ATOM 1988 N N . LEU A 1 269 ? -25.844 6.420 11.981 1.00 22.06 305 LEU A N 1
ATOM 1989 C CA . LEU A 1 269 ? -26.692 7.090 10.992 1.00 23.80 305 LEU A CA 1
ATOM 1990 C C . LEU A 1 269 ? -27.324 8.387 11.530 1.00 25.59 305 LEU A C 1
ATOM 1991 O O . LEU A 1 269 ? -27.401 9.374 10.796 1.00 24.71 305 LEU A O 1
ATOM 1996 N N . ASP A 1 270 ? -27.749 8.397 12.806 1.00 23.07 306 ASP A N 1
ATOM 1997 C CA . ASP A 1 270 ? -28.354 9.588 13.424 1.00 23.64 306 ASP A CA 1
ATOM 1998 C C . ASP A 1 270 ? -27.329 10.724 13.511 1.00 25.97 306 ASP A C 1
ATOM 1999 O O . ASP A 1 270 ? -27.682 11.874 13.286 1.00 22.68 306 ASP A O 1
ATOM 2004 N N . THR A 1 271 ? -26.054 10.389 13.844 1.00 22.17 307 THR A N 1
ATOM 2005 C CA . THR A 1 271 ? -24.983 11.384 13.956 1.00 21.37 307 THR A CA 1
ATOM 2006 C C . THR A 1 271 ? -24.669 11.984 12.575 1.00 22.65 307 THR A C 1
ATOM 2007 O O . THR A 1 271 ? -24.550 13.205 12.463 1.00 21.52 307 THR A O 1
ATOM 2011 N N . VAL A 1 272 ? -24.608 11.139 11.522 1.00 19.56 308 VAL A N 1
ATOM 2012 C CA . VAL A 1 272 ? -24.376 11.635 10.159 1.00 19.66 308 VAL A CA 1
ATOM 2013 C C . VAL A 1 272 ? -25.534 12.569 9.762 1.00 22.48 308 VAL A C 1
ATOM 2014 O O . VAL A 1 272 ? -25.277 13.656 9.238 1.00 20.90 308 VAL A O 1
ATOM 2018 N N . VAL A 1 273 ? -26.797 12.144 10.027 1.00 19.70 309 VAL A N 1
ATOM 2019 C CA . VAL A 1 273 ? -27.965 12.974 9.730 1.00 19.11 309 VAL A CA 1
ATOM 2020 C C . VAL A 1 273 ? -27.876 14.309 10.484 1.00 22.98 309 VAL A C 1
ATOM 2021 O O . VAL A 1 273 ? -28.091 15.357 9.887 1.00 23.19 309 VAL A O 1
ATOM 2025 N N . ARG A 1 274 ? -27.543 14.268 11.781 1.00 22.53 310 ARG A N 1
ATOM 2026 C CA . ARG A 1 274 ? -27.405 15.500 12.596 1.00 22.99 310 ARG A CA 1
ATOM 2027 C C . ARG A 1 274 ? -26.356 16.459 11.996 1.00 24.60 310 ARG A C 1
ATOM 2028 O O . ARG A 1 274 ? -26.630 17.658 11.880 1.00 24.39 310 ARG A O 1
ATOM 2036 N N . ALA A 1 275 ? -25.183 15.927 11.584 1.00 21.17 311 ALA A N 1
ATOM 2037 C CA . ALA A 1 275 ? -24.107 16.719 10.955 1.00 21.84 311 ALA A CA 1
ATOM 2038 C C . ALA A 1 275 ? -24.644 17.429 9.694 1.00 26.15 311 ALA A C 1
ATOM 2039 O O . ALA A 1 275 ? -24.411 18.632 9.506 1.00 26.80 311 ALA A O 1
ATOM 2041 N N . ILE A 1 276 ? -25.423 16.707 8.869 1.00 21.86 312 ILE A N 1
ATOM 2042 C CA . ILE A 1 276 ? -25.983 17.312 7.652 1.00 21.58 312 ILE A CA 1
ATOM 2043 C C . ILE A 1 276 ? -27.030 18.400 8.035 1.00 26.35 312 ILE A C 1
ATOM 2044 O O . ILE A 1 276 ? -26.992 19.509 7.497 1.00 26.37 312 ILE A O 1
ATOM 2049 N N . GLN A 1 277 ? -27.940 18.073 8.952 1.00 25.35 313 GLN A N 1
ATOM 2050 C CA . GLN A 1 277 ? -28.983 18.994 9.423 1.00 26.17 313 GLN A CA 1
ATOM 2051 C C . GLN A 1 277 ? -28.361 20.296 9.970 1.00 30.77 313 GLN A C 1
ATOM 2052 O O . GLN A 1 277 ? -28.856 21.383 9.665 1.00 30.52 313 GLN A O 1
ATOM 2058 N N . GLU A 1 278 ? -27.237 20.179 10.717 1.00 26.35 314 GLU A N 1
ATOM 2059 C CA . GLU A 1 278 ? -26.533 21.319 11.316 1.00 26.84 314 GLU A CA 1
ATOM 2060 C C . GLU A 1 278 ? -25.672 22.114 10.324 1.00 34.23 314 GLU A C 1
ATOM 2061 O O . GLU A 1 278 ? -25.141 23.168 10.696 1.00 35.51 314 GLU A O 1
ATOM 2067 N N . SER A 1 279 ? -25.522 21.617 9.076 1.00 30.74 315 SER A N 1
ATOM 2068 C CA . SER A 1 279 ? -24.749 22.317 8.048 1.00 32.43 315 SER A CA 1
ATOM 2069 C C . SER A 1 279 ? -25.557 23.428 7.370 1.00 39.20 315 SER A C 1
ATOM 2070 O O . SER A 1 279 ? -24.981 24.293 6.716 1.00 40.87 315 SER A O 1
ATOM 2073 N N . GLY A 1 280 ? -26.874 23.402 7.563 1.00 38.28 316 GLY A N 1
ATOM 2074 C CA . GLY A 1 280 ? -27.806 24.386 7.022 1.00 73.55 316 GLY A CA 1
ATOM 2075 C C . GLY A 1 280 ? -28.760 24.940 8.062 1.00 108.90 316 GLY A C 1
ATOM 2076 O O . GLY A 1 280 ? -28.531 24.807 9.267 1.00 73.85 316 GLY A O 1
#

B-factor: mean 32.0, std 11.87, range [18.58, 113.1]

Foldseek 3Di:
DAAEEEEEFQLVLLLVCLLCPPSHHYHYLDDFADFLLPDADDPVSLAVVVVGQEYEDLPQPSHPNVLVSLCVHPHVPRHYQNLQPPPDFDDVGTQSLLLLALVSSLSSSQSVLCVVCVVPVVCSVSSNVSSVVVNVLSVVLLVVLCVLADDQFDPLAAEEEQAPNCQNVVVVSVDGHPYHQAPDHPHHDDPVSNVVVLVVCQVSVHAAYEAEPADGDPCVVVSCVSNVHHYDYAYSLGHGDRDNCSSSVRSSVRSNRVSVSRVVND

Radius of gyration: 19.34 Å; Cα contacts (8 Å, |Δi|>4): 442; chains: 1; bounding box: 41×57×29 Å

Solvent-accessible surface area: 12841 Å² total; per-residue (Å²): 240,144,20,66,0,0,0,2,7,7,1,0,43,0,0,0,16,29,0,0,42,123,80,9,79,26,19,32,2,3,37,41,43,90,39,12,63,72,20,139,54,93,86,117,0,31,136,75,0,19,78,1,59,0,0,0,2,0,29,41,34,8,1,71,11,0,89,143,0,11,74,80,16,126,80,86,74,13,64,57,7,83,0,9,71,135,11,108,73,44,91,232,133,63,20,12,2,0,2,0,4,3,69,7,0,26,41,0,0,43,14,0,2,142,55,0,5,136,76,19,98,104,30,33,159,9,0,58,130,41,0,119,55,1,2,146,108,0,130,50,21,74,58,87,3,54,82,154,43,127,161,81,24,70,117,84,17,109,0,0,0,2,8,16,0,0,34,9,0,0,165,25,32,71,32,155,22,45,14,54,4,22,68,55,74,32,100,124,11,48,121,77,69,23,127,139,16,6,59,90,1,107,87,79,78,8,70,3,0,0,6,19,104,12,67,98,35,142,21,17,115,47,0,83,162,93,18,65,6,113,62,10,42,0,8,4,1,4,125,21,116,37,47,44,21,20,0,34,100,25,0,34,149,3,2,66,26,1,6,121,1,8,72,76,59,102

Organism: Pseudomonas aeruginosa (strain ATCC 15692 / DSM 22644 / CIP 104116 / JCM 14847 / LMG 12228 / 1C / PRS 101 / PAO1) (NCBI:txid208964)

Sequence (266 aa):
KRLRIGITLHPYYSYVSNIVGDKAEVVPLIPAGFNPHAYEPRAEDIKRIGTLDVVVLNGVGHDDFAERMIASSEKPGIPVIEANAKVPLLAKVVNPHTFLSISASITQVNTIARELGKLDPANAKAYTRNARAYAKRLRRALRADALARLNKAPAADFRVATIHGAYDYLLREFGLEVTAVVEPAHGIEPSPSQLKKTIDQLKALDVKVIFSEIDFPSTYVETIQRESGVKLYSLSHISYGDYSAGKYEEEMARNLDTVVRAIQESG

InterPro domains:
  IPR006127 Periplasmic solute binding protein, ZnuA-like [PF01297] (48-311)
  IPR006128 Adhesion lipoprotein PsaA-like [PR00690] (73-86)
  IPR006128 Adhesion lipoprotein PsaA-like [PR00690] (86-103)
  IPR006128 Adhesion lipoprotein PsaA-like [PR00690] (202-223)
  IPR006128 Adhesion lipoprotein PsaA-like [PR00690] (255-273)
  IPR006129 Adhesin B [PR00691] (42-63)
  IPR006129 Adhesin B [PR00691] (67-85)
  IPR006129 Adhesin B [PR00691] (86-105)
  IPR006129 Adhesin B [PR00691] (144-163)
  IPR006129 Adhesin B [PR00691] (202-219)
  IPR050492 Bacterial metal-binding protein 9 [PTHR42953] (22-314)

Secondary structure (DSSP, 8-state):
---EEEE-SHHHHHHHHHHHGGGSEEEESS-TTS-TTT----HHHHHHHTT-SEEEE--SSS-HHHHHHHHHSS-TT--EEETTTT-----------TTS-HHHHHHHHHHHHHHHHHH-GGGHHHHHHHHHHHHHHHHHHHHHHHTT--SPPPTT-EEEESSTT-HHHHHTTT---SEESSSBTTBPPPHHHHHHHHHHHHHTTEEEEEEESSS--TTHHHHHHHH-PEEEEE--S-SS---TTHHHHHHHHHHHHHHHHHHTT-

Nearest PDB structures (foldseek):
  6r44-assembly1_A  TM=1.000E+00  e=1.906E-51  Pseudomonas aeruginosa PAO1
  6ru4-assembly3_C  TM=9.996E-01  e=6.766E-51  Pseudomonas aeruginosa PAO1
  6ru4-assembly4_D  TM=9.982E-01  e=1.014E-49  Pseudomonas aeruginosa PAO1
  6ru4-assembly1_A  TM=9.992E-01  e=1.276E-49  Pseudomonas aeruginosa PAO1
  6ru4-assembly2_B  TM=9.981E-01  e=1.137E-49  Pseudomonas aeruginosa PAO1